Protein AF-0000000077715406 (afdb_homodimer)

pLDDT: mean 86.72, std 18.29, range [27.44, 98.38]

Solvent-accessible surface area (backbone atoms only — not comparable to full-atom values): 14305 Å² total; per-residue (Å²): 134,84,77,77,74,76,76,72,75,72,71,72,70,75,72,68,49,44,80,46,76,54,69,74,45,75,44,76,42,50,72,60,38,66,50,72,52,71,63,88,58,88,68,50,59,42,29,32,38,38,33,31,38,41,95,74,70,39,72,40,33,40,33,38,44,70,74,72,41,74,48,75,48,61,57,92,84,44,82,44,58,94,24,70,45,69,40,89,75,55,62,23,39,31,41,42,59,32,48,80,89,70,44,36,38,37,36,38,38,39,36,35,28,39,36,40,39,43,34,34,37,36,41,75,50,135,133,82,76,76,75,73,75,71,74,72,69,71,70,74,71,69,49,44,79,46,76,56,71,74,45,76,45,78,42,48,72,59,36,66,50,73,51,71,63,87,55,87,69,50,57,41,29,33,38,39,32,31,37,38,96,75,69,39,72,40,32,39,33,38,42,71,74,70,42,75,48,75,49,62,56,92,84,41,82,45,59,94,22,69,45,69,39,87,75,54,63,21,40,30,40,41,60,33,48,80,89,70,44,35,38,36,37,38,38,40,36,33,28,41,36,39,39,44,36,35,37,36,41,74,51,134

Secondary structure (DSSP, 8-state):
-----------------EEEEEEEEEEEEETT--EEE---S---TT-EEEEEEETTTEEEEEEEGGGTEEEE---TT-TTTTTEEE-TTT--EEE-S--GGG-EEEEEEEEEEEEEEEEEEEEEE-/-----------------EEEEEEEEEEEEETT--EEE---S---TT-EEEEEEETTTEEEEEEEGGGTEEEE---TT-TTTTTEEE-TTT--EEE-S--GGG-EEEEEEEEEEEEEEEEEEEEEE-

Radius of gyration: 24.8 Å; Cα contacts (8 Å, |Δi|>4): 557; chains: 2; bounding box: 51×81×47 Å

InterPro domains:
  IPR003599 Immunoglobulin domain subtype [SM00409] (24-125)
  IPR013106 Immunoglobulin V-set domain [PF07686] (25-114)
  IPR013783 Immunoglobulin-like fold [G3DSA:2.60.40.10] (24-126)
  IPR036179 Immunoglobulin-like domain superfamily [SSF48726] (24-115)

Nearest PDB structures (foldseek):
  6y54-assembly3_O  TM=7.021E-01  e=8.215E-04  Mus musculus
  4k2u-assembly1_H  TM=6.804E-01  e=6.045E-04  Mus musculus
  6x9x-assembly1_A-2  TM=6.709E-01  e=5.029E-04  Homo sapiens
  6pdr-assembly1_H  TM=6.958E-01  e=2.192E-03  Mus musculus
  4llv-assembly2_E  TM=6.496E-01  e=1.262E-03  Homo sapiens

Foldseek 3Di:
DPPPPPPPPVPVPPVPDDDDDDDADDDDDDAQAKDKAFPPDQDDQQKKKWKAFPPVRDTAWIANNVVLDIDGDADPVRLQPVQWDADSRGRMIMGGNDDPSRDGDMDMDMDGDDDDDDDDDDDDDD/DPPPPPPPPCPVPPVPDDDDDDDADDDDDDAQAKDKAFPPDQDDQQKKKWKAFPPVRDTAWIANNVVLDIDGDADPVRLQPVQWDADSRGRMIMGGNDDPSRDGDMDMDMDGDDDDDDDDDDDDDD

Structure (mmCIF, N/CA/C/O backbone):
data_AF-0000000077715406-model_v1
#
loop_
_entity.id
_entity.type
_entity.pdbx_description
1 polymer 'Immunoglobulin domain-containing protein'
#
loop_
_atom_site.group_PDB
_atom_site.id
_atom_site.type_symbol
_atom_site.label_atom_id
_atom_site.label_alt_id
_atom_site.label_comp_id
_atom_site.label_asym_id
_atom_site.label_entity_id
_atom_site.label_seq_id
_atom_site.pdbx_PDB_ins_code
_atom_site.Cartn_x
_atom_site.Cartn_y
_atom_site.Cartn_z
_atom_site.occupancy
_atom_site.B_iso_or_equiv
_atom_site.auth_seq_id
_atom_site.auth_comp_id
_atom_site.auth_asym_id
_atom_site.auth_atom_id
_atom_site.pdbx_PDB_model_num
ATOM 1 N N . MET A 1 1 ? 40.094 -17.125 -3.922 1 27.61 1 MET A N 1
ATOM 2 C CA . MET A 1 1 ? 39.219 -16.219 -3.199 1 27.61 1 MET A CA 1
ATOM 3 C C . MET A 1 1 ? 37.938 -15.969 -3.994 1 27.61 1 MET A C 1
ATOM 5 O O . MET A 1 1 ? 37.969 -15.242 -4.992 1 27.61 1 MET A O 1
ATOM 9 N N . ILE A 1 2 ? 37.031 -16.922 -4.184 1 41.09 2 ILE A N 1
ATOM 10 C CA . ILE A 1 2 ? 35.812 -17.016 -5 1 41.09 2 ILE A CA 1
ATOM 11 C C . ILE A 1 2 ? 34.812 -15.945 -4.562 1 41.09 2 ILE A C 1
ATOM 13 O O . ILE A 1 2 ? 34.375 -15.93 -3.408 1 41.09 2 ILE A O 1
ATOM 17 N N . SER A 1 3 ? 34.938 -14.711 -5.105 1 36.81 3 SER A N 1
ATOM 18 C CA . SER A 1 3 ? 34.031 -13.602 -4.871 1 36.81 3 SER A CA 1
ATOM 19 C C . SER A 1 3 ? 32.594 -13.992 -5.203 1 36.81 3 SER A C 1
ATOM 21 O O . SER A 1 3 ? 32.281 -14.383 -6.336 1 36.81 3 SER A O 1
ATOM 23 N N . ASP A 1 4 ? 31.875 -14.586 -4.289 1 36.41 4 ASP A N 1
ATOM 24 C CA . ASP A 1 4 ? 30.438 -14.828 -4.371 1 36.41 4 ASP A CA 1
ATOM 25 C C . ASP A 1 4 ? 29.688 -13.539 -4.691 1 36.41 4 ASP A C 1
ATOM 27 O O . ASP A 1 4 ? 29.594 -12.633 -3.852 1 36.41 4 ASP A O 1
ATOM 31 N N . THR A 1 5 ? 29.719 -13.086 -5.906 1 41.69 5 THR A N 1
ATOM 32 C CA . THR A 1 5 ? 28.891 -11.969 -6.352 1 41.69 5 THR A CA 1
ATOM 33 C C . THR A 1 5 ? 27.422 -12.211 -5.996 1 41.69 5 THR A C 1
ATOM 35 O O . THR A 1 5 ? 26.797 -13.148 -6.496 1 41.69 5 THR A O 1
ATOM 38 N N . VAL A 1 6 ? 26.984 -11.852 -4.812 1 38.59 6 VAL A N 1
ATOM 39 C CA . VAL A 1 6 ? 25.562 -11.727 -4.461 1 38.59 6 VAL A CA 1
ATOM 40 C C . VAL A 1 6 ? 24.859 -10.859 -5.492 1 38.59 6 VAL A C 1
ATOM 42 O O . VAL A 1 6 ? 25.188 -9.688 -5.664 1 38.59 6 VAL A O 1
ATOM 45 N N . PHE A 1 7 ? 24.453 -11.5 -6.605 1 35.47 7 PHE A N 1
ATOM 46 C CA . PHE A 1 7 ? 23.5 -10.789 -7.465 1 35.47 7 PHE A CA 1
ATOM 47 C C . PHE A 1 7 ? 22.312 -10.281 -6.656 1 35.47 7 PHE A C 1
ATOM 49 O O . PHE A 1 7 ? 21.5 -11.07 -6.172 1 35.47 7 PHE A O 1
ATOM 56 N N . ILE A 1 8 ? 22.547 -9.18 -5.941 1 36.91 8 ILE A N 1
ATOM 57 C CA . ILE A 1 8 ? 21.406 -8.453 -5.387 1 36.91 8 ILE A CA 1
ATOM 58 C C . ILE A 1 8 ? 20.375 -8.211 -6.477 1 36.91 8 ILE A C 1
ATOM 60 O O . ILE A 1 8 ? 20.609 -7.453 -7.422 1 36.91 8 ILE A O 1
ATOM 64 N N . TYR A 1 9 ? 19.688 -9.281 -6.82 1 35.59 9 TYR A N 1
ATOM 65 C CA . TYR A 1 9 ? 18.469 -9.008 -7.59 1 35.59 9 TYR A CA 1
ATOM 66 C C . TYR A 1 9 ? 17.734 -7.793 -7.031 1 35.59 9 TYR A C 1
ATOM 68 O O . TYR A 1 9 ? 17.094 -7.879 -5.977 1 35.59 9 TYR A O 1
ATOM 76 N N . LEU A 1 10 ? 18.328 -6.625 -7.285 1 36.84 10 LEU A N 1
ATOM 77 C CA . LEU A 1 10 ? 17.547 -5.418 -7.059 1 36.84 10 LEU A CA 1
ATOM 78 C C . LEU A 1 10 ? 16.172 -5.535 -7.715 1 36.84 10 LEU A C 1
ATOM 80 O O . LEU A 1 10 ? 16.031 -5.352 -8.93 1 36.84 10 LEU A O 1
ATOM 84 N N . CYS A 1 11 ? 15.383 -6.52 -7.258 1 41.5 11 CYS A N 1
ATOM 85 C CA . CYS A 1 11 ? 13.977 -6.449 -7.633 1 41.5 11 CYS A CA 1
ATOM 86 C C . CYS A 1 11 ? 13.469 -5.012 -7.57 1 41.5 11 CYS A C 1
ATOM 88 O O . CYS A 1 11 ? 13.297 -4.457 -6.484 1 41.5 11 CYS A O 1
ATOM 90 N N . VAL A 1 12 ? 13.922 -4.242 -8.594 1 42.12 12 VAL A N 1
ATOM 91 C CA . VAL A 1 12 ? 13.258 -2.953 -8.766 1 42.12 12 VAL A CA 1
ATOM 92 C C . VAL A 1 12 ? 11.75 -3.117 -8.562 1 42.12 12 VAL A C 1
ATOM 94 O O . VAL A 1 12 ? 11.07 -3.713 -9.391 1 42.12 12 VAL A O 1
ATOM 97 N N . LEU A 1 13 ? 11.344 -3.34 -7.363 1 45.41 13 LEU A N 1
ATOM 98 C CA . LEU A 1 13 ? 9.922 -3.242 -7.043 1 45.41 13 LEU A CA 1
ATOM 99 C C . LEU A 1 13 ? 9.297 -2.021 -7.707 1 45.41 13 LEU A C 1
ATOM 101 O O . LEU A 1 13 ? 9.531 -0.888 -7.285 1 45.41 13 LEU A O 1
ATOM 105 N N . PHE A 1 14 ? 9.258 -2.062 -9.133 1 49.94 14 PHE A N 1
ATOM 106 C CA . PHE A 1 14 ? 8.359 -1.067 -9.703 1 49.94 14 PHE A CA 1
ATOM 107 C C . PHE A 1 14 ? 7.059 -0.993 -8.922 1 49.94 14 PHE A C 1
ATOM 109 O O . PHE A 1 14 ? 6.211 -1.879 -9.031 1 49.94 14 PHE A O 1
ATOM 116 N N . THR A 1 15 ? 7.125 -0.4 -7.824 1 55.12 15 THR A N 1
ATOM 117 C CA . THR A 1 15 ? 5.91 -0.211 -7.043 1 55.12 15 THR A CA 1
ATOM 118 C C . THR A 1 15 ? 4.887 0.611 -7.82 1 55.12 15 THR A C 1
ATOM 120 O O . THR A 1 15 ? 5.133 1.774 -8.141 1 55.12 15 THR A O 1
ATOM 123 N N . SER A 1 16 ? 4.184 0.01 -8.797 1 64.75 16 SER A N 1
ATOM 124 C CA . SER A 1 16 ? 2.99 0.633 -9.359 1 64.75 16 SER A CA 1
ATOM 125 C C . SER A 1 16 ? 2.033 1.082 -8.266 1 64.75 16 SER A C 1
ATOM 127 O O . SER A 1 16 ? 1.161 0.318 -7.844 1 64.75 16 SER A O 1
ATOM 129 N N . GLY A 1 17 ? 2.369 2.041 -7.539 1 78.06 17 GLY A N 1
ATOM 130 C CA . GLY A 1 17 ? 1.487 2.521 -6.488 1 78.06 17 GLY A CA 1
ATOM 131 C C . GLY A 1 17 ? 0.421 3.475 -6.992 1 78.06 17 GLY A C 1
ATOM 132 O O . GLY A 1 17 ? 0.515 3.984 -8.109 1 78.06 17 GLY A O 1
ATOM 133 N N . VAL A 1 18 ? -0.781 3.438 -6.355 1 83.94 18 VAL A N 1
ATOM 134 C CA . VAL A 1 18 ? -1.862 4.379 -6.633 1 83.94 18 VAL A CA 1
ATOM 135 C C . VAL A 1 18 ? -1.636 5.672 -5.848 1 83.94 18 VAL A C 1
ATOM 137 O O . VAL A 1 18 ? -1.288 5.633 -4.668 1 83.94 18 VAL A O 1
ATOM 140 N N . PHE A 1 19 ? -1.697 6.84 -6.613 1 86.94 19 PHE A N 1
ATOM 141 C CA . PHE A 1 19 ? -1.58 8.156 -6 1 86.94 19 PHE A CA 1
ATOM 142 C C . PHE A 1 19 ? -2.879 8.938 -6.148 1 86.94 19 PHE A C 1
ATOM 144 O O . PHE A 1 19 ? -3.43 9.031 -7.246 1 86.94 19 PHE A O 1
ATOM 151 N N . GLU A 1 20 ? -3.514 9.305 -5.035 1 89.94 20 GLU A N 1
ATOM 152 C CA . GLU A 1 20 ? -4.719 10.133 -5.023 1 89.94 20 GLU A CA 1
ATOM 153 C C . GLU A 1 20 ? -4.441 11.508 -4.426 1 89.94 20 GLU A C 1
ATOM 155 O O . GLU A 1 20 ? -3.844 11.617 -3.354 1 89.94 20 GLU A O 1
ATOM 160 N N . THR A 1 21 ? -4.793 12.555 -5.133 1 90.62 21 THR A N 1
ATOM 161 C CA . THR A 1 21 ? -4.637 13.922 -4.648 1 90.62 21 THR A CA 1
ATOM 162 C C . THR A 1 21 ? -5.98 14.648 -4.633 1 90.62 21 THR A C 1
ATOM 164 O O . THR A 1 21 ? -6.797 14.469 -5.535 1 90.62 21 THR A O 1
ATOM 167 N N . HIS A 1 22 ? -6.246 15.289 -3.643 1 89.44 22 HIS A N 1
ATOM 168 C CA . HIS A 1 22 ? -7.457 16.094 -3.527 1 89.44 22 HIS A CA 1
ATOM 169 C C . HIS A 1 22 ? -7.137 17.578 -3.621 1 89.44 22 HIS A C 1
ATOM 171 O O . HIS A 1 22 ? -5.977 17.984 -3.482 1 89.44 22 HIS A O 1
ATOM 177 N N . GLY A 1 23 ? -8.078 18.344 -3.986 1 89.12 23 GLY A N 1
ATOM 178 C CA . GLY A 1 23 ? -7.922 19.781 -3.982 1 89.12 23 GLY A CA 1
ATOM 179 C C . GLY A 1 23 ? -7.684 20.359 -2.598 1 89.12 23 GLY A C 1
ATOM 180 O O . GLY A 1 23 ? -7.715 19.625 -1.605 1 89.12 23 GLY A O 1
ATOM 181 N N . VAL A 1 24 ? -7.344 21.656 -2.66 1 95.62 24 VAL A N 1
ATOM 182 C CA . VAL A 1 24 ? -7.094 22.344 -1.395 1 95.62 24 VAL A CA 1
ATOM 183 C C . VAL A 1 24 ? -8.422 22.766 -0.77 1 95.62 24 VAL A C 1
ATOM 185 O O . VAL A 1 24 ? -9.242 23.422 -1.424 1 95.62 24 VAL A O 1
ATOM 188 N N . LYS A 1 25 ? -8.727 22.328 0.415 1 97.19 25 LYS A N 1
ATOM 189 C CA . LYS A 1 25 ? -9.883 22.781 1.184 1 97.19 25 LYS A CA 1
ATOM 190 C C . LYS A 1 25 ? -9.531 23.984 2.047 1 97.19 25 LYS A C 1
ATOM 192 O O . LYS A 1 25 ? -8.602 23.922 2.854 1 97.19 25 LYS A O 1
ATOM 197 N N . THR A 1 26 ? -10.172 25.094 1.923 1 97.19 26 THR A N 1
ATOM 198 C CA . THR A 1 26 ? -9.938 26.266 2.744 1 97.19 26 THR A CA 1
ATOM 199 C C . THR A 1 26 ? -10.805 26.234 3.998 1 97.19 26 THR A C 1
ATOM 201 O O . THR A 1 26 ? -12 25.953 3.924 1 97.19 26 THR A O 1
ATOM 204 N N . VAL A 1 27 ? -10.195 26.469 5.109 1 97.5 27 VAL A N 1
ATOM 205 C CA . VAL A 1 27 ? -10.883 26.531 6.398 1 97.5 27 VAL A CA 1
ATOM 206 C C . VAL A 1 27 ? -10.602 27.891 7.059 1 97.5 27 VAL A C 1
ATOM 208 O O . VAL A 1 27 ? -9.445 28.234 7.305 1 97.5 27 VAL A O 1
ATOM 211 N N . SER A 1 28 ? -11.648 28.688 7.324 1 97 28 SER A N 1
ATOM 212 C CA . SER A 1 28 ? -11.516 29.969 7.996 1 97 28 SER A CA 1
ATOM 213 C C . SER A 1 28 ? -11.961 29.891 9.453 1 97 28 SER A C 1
ATOM 215 O O . SER A 1 28 ? -13.055 29.406 9.742 1 97 28 SER A O 1
ATOM 217 N N . VAL A 1 29 ? -11.148 30.422 10.281 1 96.75 29 VAL A N 1
ATOM 218 C CA . VAL A 1 29 ? -11.414 30.312 11.711 1 96.75 29 VAL A CA 1
ATOM 219 C C . VAL A 1 29 ? -11.078 31.625 12.406 1 96.75 29 VAL A C 1
ATOM 221 O O . VAL A 1 29 ? -10.305 32.438 11.883 1 96.75 29 VAL A O 1
ATOM 224 N N . MET A 1 30 ? -11.695 31.859 13.578 1 96.31 30 MET A N 1
ATOM 225 C CA . MET A 1 30 ? -11.398 33.062 14.359 1 96.31 30 MET A CA 1
ATOM 226 C C . MET A 1 30 ? -10.195 32.812 15.266 1 96.31 30 MET A C 1
ATOM 228 O O . MET A 1 30 ? -9.992 31.719 15.766 1 96.31 30 MET A O 1
ATOM 232 N N . GLU A 1 31 ? -9.469 34 15.453 1 95.25 31 GLU A N 1
ATOM 233 C CA . GLU A 1 31 ? -8.344 33.906 16.375 1 95.25 31 GLU A CA 1
ATOM 234 C C . GLU A 1 31 ? -8.797 33.438 17.75 1 95.25 31 GLU A C 1
ATOM 236 O O . GLU A 1 31 ? -9.836 33.844 18.25 1 95.25 31 GLU A O 1
ATOM 241 N N . GLY A 1 32 ? -8.023 32.594 18.359 1 95.81 32 GLY A N 1
ATOM 242 C CA . GLY A 1 32 ? -8.344 32.062 19.688 1 95.81 32 GLY A CA 1
ATOM 243 C C . GLY A 1 32 ? -9.141 30.781 19.641 1 95.81 32 GLY A C 1
ATOM 244 O O . GLY A 1 32 ? -9.242 30.078 20.641 1 95.81 32 GLY A O 1
ATOM 245 N N . ASP A 1 33 ? -9.734 30.453 18.453 1 96.75 33 ASP A N 1
ATOM 246 C CA . ASP A 1 33 ? -10.523 29.234 18.297 1 96.75 33 ASP A CA 1
ATOM 247 C C . ASP A 1 33 ? -9.633 28.031 18.031 1 96.75 33 ASP A C 1
ATOM 249 O O . ASP A 1 33 ? -8.422 28.172 17.844 1 96.75 33 ASP A O 1
ATOM 253 N N . SER A 1 34 ? -10.273 26.875 18.125 1 97.31 34 SER A N 1
ATOM 254 C CA . SER A 1 34 ? -9.641 25.625 17.688 1 97.31 34 SER A CA 1
ATOM 255 C C . SER A 1 34 ? -10.227 25.156 16.359 1 97.31 34 SER A C 1
ATOM 257 O O . SER A 1 34 ? -11.414 25.359 16.094 1 97.31 34 SER A O 1
ATOM 259 N N . VAL A 1 35 ? -9.375 24.547 15.523 1 97.81 35 VAL A N 1
ATOM 260 C CA . VAL A 1 35 ? -9.844 23.984 14.258 1 97.81 35 VAL A CA 1
ATOM 261 C C . VAL A 1 35 ? -9.297 22.562 14.086 1 97.81 35 VAL A C 1
ATOM 263 O O . VAL A 1 35 ? -8.141 22.297 14.43 1 97.81 35 VAL A O 1
ATOM 266 N N . THR A 1 36 ? -10.156 21.656 13.594 1 98.31 36 THR A N 1
ATOM 267 C CA . THR A 1 36 ? -9.75 20.281 13.328 1 98.31 36 THR A CA 1
ATOM 268 C C . THR A 1 36 ? -9.734 20 11.828 1 98.31 36 THR A C 1
ATOM 270 O O . THR A 1 36 ? -10.727 20.234 11.141 1 98.31 36 THR A O 1
ATOM 273 N N . LEU A 1 37 ? -8.562 19.578 11.305 1 98.25 37 LEU A N 1
ATOM 274 C CA . LEU A 1 37 ? -8.398 19.109 9.938 1 98.25 37 LEU A CA 1
ATOM 275 C C . LEU A 1 37 ? -8.586 17.594 9.852 1 98.25 37 LEU A C 1
ATOM 277 O O . LEU A 1 37 ? -7.719 16.844 10.297 1 98.25 37 LEU A O 1
ATOM 281 N N . ASN A 1 38 ? -9.641 17.203 9.234 1 97.88 38 ASN A N 1
ATOM 282 C CA . ASN A 1 38 ? -10.031 15.789 9.258 1 97.88 38 ASN A CA 1
ATOM 283 C C . ASN A 1 38 ? -9.422 15.023 8.094 1 97.88 38 ASN A C 1
ATOM 285 O O . ASN A 1 38 ? -9.438 15.492 6.953 1 97.88 38 ASN A O 1
ATOM 289 N N . THR A 1 39 ? -8.914 13.898 8.367 1 96.25 39 THR A N 1
ATOM 290 C CA . THR A 1 39 ? -8.43 13.023 7.309 1 96.25 39 THR A CA 1
ATOM 291 C C . THR A 1 39 ? -9.586 12.484 6.473 1 96.25 39 THR A C 1
ATOM 293 O O . THR A 1 39 ? -9.469 12.352 5.25 1 96.25 39 THR A O 1
ATOM 296 N N . ASP A 1 40 ? -10.664 12.18 7.031 1 94.94 40 ASP A N 1
ATOM 297 C CA . ASP A 1 40 ? -11.891 11.688 6.406 1 94.94 40 ASP A CA 1
ATOM 298 C C . ASP A 1 40 ? -11.648 10.352 5.699 1 94.94 40 ASP A C 1
ATOM 300 O O . ASP A 1 40 ? -12.125 10.148 4.582 1 94.94 40 ASP A O 1
ATOM 304 N N . VAL A 1 41 ? -10.852 9.5 6.254 1 93.38 41 VAL A N 1
ATOM 305 C C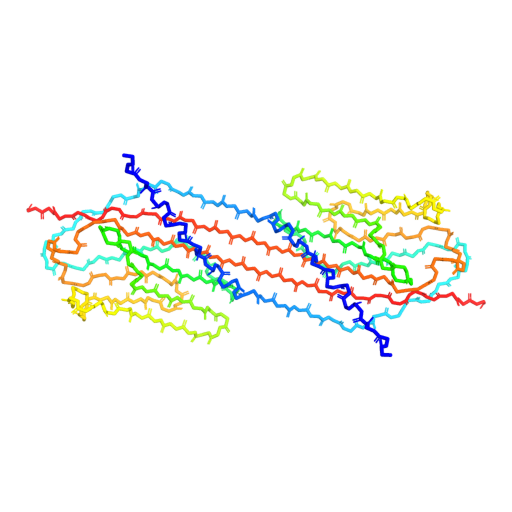A . VAL A 1 41 ? -10.602 8.172 5.699 1 93.38 41 VAL A CA 1
ATOM 306 C C . VAL A 1 41 ? -10.516 7.148 6.828 1 93.38 41 VAL A C 1
ATOM 308 O O . VAL A 1 41 ? -10.305 7.508 7.988 1 93.38 41 VAL A O 1
ATOM 311 N N . GLU A 1 42 ? -10.852 6.008 6.441 1 93.25 42 GLU A N 1
ATOM 312 C CA . GLU A 1 42 ? -10.609 4.922 7.383 1 93.25 42 GLU A CA 1
ATOM 313 C C . GLU A 1 42 ? -9.133 4.516 7.391 1 93.25 42 GLU A C 1
ATOM 315 O O . GLU A 1 42 ? -8.641 3.92 6.434 1 93.25 42 GLU A O 1
ATOM 320 N N . VAL A 1 43 ? -8.445 4.785 8.453 1 93.31 43 VAL A N 1
ATOM 321 C CA . VAL A 1 43 ? -7.012 4.523 8.57 1 93.31 43 VAL A CA 1
ATOM 322 C C . VAL A 1 43 ? -6.773 3.035 8.82 1 93.31 43 VAL A C 1
ATOM 324 O O . VAL A 1 43 ? -7.438 2.43 9.664 1 93.31 43 VAL A O 1
ATOM 327 N N . GLN A 1 44 ? -5.895 2.477 8.055 1 92.31 44 GLN A N 1
ATOM 328 C CA . GLN A 1 44 ? -5.566 1.06 8.172 1 92.31 44 GLN A CA 1
ATOM 329 C C . GLN A 1 44 ? -4.246 0.858 8.914 1 92.31 44 GLN A C 1
ATOM 331 O O . GLN A 1 44 ? -3.482 1.808 9.102 1 92.31 44 GLN A O 1
ATOM 336 N N . THR A 1 45 ? -4.051 -0.4 9.32 1 91 45 THR A N 1
ATOM 337 C CA . THR A 1 45 ? -2.883 -0.747 10.125 1 91 45 THR A CA 1
ATOM 338 C C . THR A 1 45 ? -1.594 -0.437 9.367 1 91 45 THR A C 1
ATOM 340 O O . THR A 1 45 ? -0.583 -0.075 9.977 1 91 45 THR A O 1
ATOM 343 N N . GLU A 1 46 ? -1.613 -0.492 8.055 1 91.94 46 GLU A N 1
ATOM 344 C CA . GLU A 1 46 ? -0.4 -0.307 7.262 1 91.94 46 GLU A CA 1
ATOM 345 C C . GLU A 1 46 ? -0.151 1.17 6.969 1 91.94 46 GLU A C 1
ATOM 347 O O . GLU A 1 46 ? 0.856 1.525 6.352 1 91.94 46 GLU A O 1
ATOM 352 N N . ASP A 1 47 ? -1.04 2.004 7.492 1 94.75 47 ASP A N 1
ATOM 353 C CA . ASP A 1 47 ? -0.98 3.398 7.07 1 94.75 47 ASP A CA 1
ATOM 354 C C . ASP A 1 47 ? 0.11 4.156 7.824 1 94.75 47 ASP A C 1
ATOM 356 O O . ASP A 1 47 ? 0.306 3.939 9.023 1 94.75 47 ASP A O 1
ATOM 360 N N . HIS A 1 48 ? 0.756 4.996 7.113 1 95.69 48 HIS A N 1
ATOM 361 C CA . HIS A 1 48 ? 1.647 6.039 7.609 1 95.69 48 HIS A CA 1
ATOM 362 C C . HIS A 1 48 ? 1.092 7.426 7.309 1 95.69 48 HIS A C 1
ATOM 364 O O . HIS A 1 48 ? 0.893 7.781 6.145 1 95.69 48 HIS A O 1
ATOM 370 N N . ILE A 1 49 ? 0.803 8.156 8.336 1 97.12 49 ILE A N 1
ATOM 371 C CA . ILE A 1 49 ? 0.216 9.477 8.164 1 97.12 49 ILE A CA 1
ATOM 372 C C . ILE A 1 49 ? 1.242 10.547 8.523 1 97.12 49 ILE A C 1
ATOM 374 O O . ILE A 1 49 ? 1.822 10.516 9.609 1 97.12 49 ILE A O 1
ATOM 378 N N . LEU A 1 50 ? 1.397 11.531 7.633 1 96.62 50 LEU A N 1
ATOM 379 C CA . LEU A 1 50 ? 2.326 12.633 7.844 1 96.62 50 LEU A CA 1
ATOM 380 C C . LEU A 1 50 ? 1.638 13.977 7.617 1 96.62 50 LEU A C 1
ATOM 382 O O . LEU A 1 50 ? 0.991 14.18 6.586 1 96.62 50 LEU A O 1
ATOM 386 N N . TRP A 1 51 ? 1.747 14.797 8.633 1 96.81 51 TRP A N 1
ATOM 387 C CA . TRP A 1 51 ? 1.291 16.172 8.492 1 96.81 51 TRP A CA 1
ATOM 388 C C . TRP A 1 51 ? 2.473 17.125 8.32 1 96.81 51 TRP A C 1
ATOM 390 O O . TRP A 1 51 ? 3.453 17.047 9.062 1 96.81 51 TRP A O 1
ATOM 400 N N . THR A 1 52 ? 2.295 18 7.371 1 95.75 52 THR A N 1
ATOM 401 C CA . THR A 1 52 ? 3.281 19.047 7.18 1 95.75 52 THR A CA 1
ATOM 402 C C . THR A 1 52 ? 2.607 20.422 7.133 1 95.75 52 THR A C 1
ATOM 404 O O . THR A 1 52 ? 1.422 20.531 6.812 1 95.75 52 THR A O 1
ATOM 407 N N . PHE A 1 53 ? 3.389 21.312 7.57 1 95.5 53 PHE A N 1
ATOM 408 C CA . PHE A 1 53 ? 2.949 22.703 7.547 1 95.5 53 PHE A CA 1
ATOM 409 C C . PHE A 1 53 ? 3.857 23.547 6.66 1 95.5 53 PHE A C 1
ATOM 411 O O . PHE A 1 53 ? 5.082 23.484 6.781 1 95.5 53 PHE A O 1
ATOM 418 N N . GLU A 1 54 ? 3.072 23.984 5.598 1 84.12 54 GLU A N 1
ATOM 419 C CA . GLU A 1 54 ? 3.732 24.828 4.602 1 84.12 54 GLU A CA 1
ATOM 420 C C . GLU A 1 54 ? 3.523 26.312 4.898 1 84.12 54 GLU A C 1
ATOM 422 O O . GLU A 1 54 ? 2.4 26.734 5.164 1 84.12 54 GLU A O 1
ATOM 427 N N . PRO A 1 55 ? 4.504 27.188 5.355 1 68.62 55 PRO A N 1
ATOM 428 C CA . PRO A 1 55 ? 5.473 28.125 4.773 1 68.62 55 PRO A CA 1
ATOM 429 C C . PRO A 1 55 ? 6.914 27.625 4.906 1 68.62 55 PRO A C 1
ATOM 431 O O . PRO A 1 55 ? 7.781 28.031 4.129 1 68.62 55 PRO A O 1
ATOM 434 N N . GLN A 1 56 ? 6.988 26.656 5.859 1 67.31 56 GLN A N 1
ATOM 435 C CA . GLN A 1 56 ? 8.352 26.188 6.078 1 67.31 56 GLN A CA 1
ATOM 436 C C . GLN A 1 56 ? 8.516 24.734 5.613 1 67.31 56 GLN A C 1
ATOM 438 O O . GLN A 1 56 ? 9.633 24.203 5.594 1 67.31 56 GLN A O 1
ATOM 443 N N . SER A 1 57 ? 7.48 24.062 5.086 1 78.62 57 SER A N 1
ATOM 444 C CA . SER A 1 57 ? 7.477 22.656 4.684 1 78.62 57 SER A CA 1
ATOM 445 C C . SER A 1 57 ? 8.031 21.766 5.785 1 78.62 57 SER A C 1
ATOM 447 O O . SER A 1 57 ? 8.898 20.922 5.535 1 78.62 57 SER A O 1
ATOM 449 N N . ILE A 1 58 ? 7.676 21.984 7.043 1 88.38 58 ILE A N 1
ATOM 450 C CA . ILE A 1 58 ? 8.148 21.234 8.195 1 88.38 58 ILE A CA 1
ATOM 451 C C . ILE A 1 58 ? 7.141 20.141 8.562 1 88.38 58 ILE A C 1
ATOM 453 O O . ILE A 1 58 ? 5.93 20.344 8.43 1 88.38 58 ILE A O 1
ATOM 457 N N . GLN A 1 59 ? 7.695 19.094 8.992 1 93.12 59 GLN A N 1
ATOM 458 C CA . GLN A 1 59 ? 6.844 18.031 9.531 1 93.12 59 GLN A CA 1
ATOM 459 C C . GLN A 1 59 ? 6.328 18.406 10.922 1 93.12 59 GLN A C 1
ATOM 461 O O . GLN A 1 59 ? 7.109 18.766 11.805 1 93.12 59 GLN A O 1
ATOM 466 N N . ILE A 1 60 ? 5.004 18.234 11.133 1 95.56 60 ILE A N 1
ATOM 467 C CA . ILE A 1 60 ? 4.496 18.703 12.414 1 95.56 60 ILE A CA 1
ATOM 468 C C . ILE A 1 60 ? 3.812 17.547 13.148 1 95.56 60 ILE A C 1
ATOM 470 O O . ILE A 1 60 ? 3.598 17.625 14.367 1 95.56 60 ILE A O 1
ATOM 474 N N . ALA A 1 61 ? 3.436 16.531 12.477 1 96.75 61 ALA A N 1
ATOM 475 C CA . ALA A 1 61 ? 2.861 15.367 13.141 1 96.75 61 ALA A CA 1
ATOM 476 C C . ALA A 1 61 ? 2.988 14.125 12.273 1 96.75 61 ALA A C 1
ATOM 478 O O . ALA A 1 61 ? 3.086 14.219 11.047 1 96.75 61 ALA A O 1
ATOM 479 N N . GLU A 1 62 ? 3.031 12.961 12.945 1 96.25 62 GLU A N 1
ATOM 480 C CA . GLU A 1 62 ? 3.23 11.695 12.234 1 96.25 62 GLU A CA 1
ATOM 481 C C . GLU A 1 62 ? 2.602 10.531 13 1 96.25 62 GLU A C 1
ATOM 483 O O . GLU A 1 62 ? 2.639 10.5 14.227 1 96.25 62 GLU A O 1
ATOM 488 N N . ILE A 1 63 ? 1.992 9.68 12.18 1 96.75 63 ILE A N 1
ATOM 489 C CA . ILE A 1 63 ? 1.53 8.422 12.742 1 96.75 63 ILE A CA 1
ATOM 490 C C . ILE A 1 63 ? 2.08 7.258 11.922 1 96.75 63 ILE A C 1
ATOM 492 O O . ILE A 1 63 ? 1.975 7.25 10.695 1 96.75 63 ILE A O 1
ATOM 496 N N . ILE A 1 64 ? 2.729 6.34 12.602 1 94.19 64 ILE A N 1
ATOM 497 C CA . ILE A 1 64 ? 3.053 5.027 12.062 1 94.19 64 ILE A CA 1
ATOM 498 C C . ILE A 1 64 ? 2.162 3.967 12.703 1 94.19 64 ILE A C 1
ATOM 500 O O . ILE A 1 64 ? 2.475 3.457 13.789 1 94.19 64 ILE A O 1
ATOM 504 N N . LYS A 1 65 ? 1.062 3.676 12.031 1 93.81 65 LYS A N 1
ATOM 505 C CA . LYS A 1 65 ? -0.014 2.898 12.641 1 93.81 65 LYS A CA 1
ATOM 506 C C . LYS A 1 65 ? 0.455 1.486 12.984 1 93.81 65 LYS A C 1
ATOM 508 O O . LYS A 1 65 ? 0.156 0.974 14.062 1 93.81 65 LYS A O 1
ATOM 513 N N . ARG A 1 66 ? 1.211 0.937 12.141 1 90.31 66 ARG A N 1
ATOM 514 C CA . ARG A 1 66 ? 1.668 -0.436 12.336 1 90.31 66 ARG A CA 1
ATOM 515 C C . ARG A 1 66 ? 2.434 -0.576 13.648 1 90.31 66 ARG A C 1
ATOM 517 O O . ARG A 1 66 ? 2.309 -1.588 14.336 1 90.31 66 ARG A O 1
ATOM 524 N N . ASP A 1 67 ? 3.182 0.457 13.953 1 92.69 67 ASP A N 1
ATOM 525 C CA . ASP A 1 67 ? 4.023 0.431 15.141 1 92.69 67 ASP A CA 1
ATOM 526 C C . ASP A 1 67 ? 3.33 1.111 16.328 1 92.69 67 ASP A C 1
ATOM 528 O O . ASP A 1 67 ? 3.898 1.208 17.406 1 92.69 67 ASP A O 1
ATOM 532 N N . GLN A 1 68 ? 2.096 1.591 16.047 1 93.19 68 GLN A N 1
ATOM 533 C CA . GLN A 1 68 ? 1.333 2.33 17.047 1 93.19 68 GLN A CA 1
ATOM 534 C C . GLN A 1 68 ? 2.133 3.512 17.594 1 93.19 68 GLN A C 1
ATOM 536 O O . GLN A 1 68 ? 2.152 3.758 18.797 1 93.19 68 GLN A O 1
ATOM 541 N N . LEU A 1 69 ? 2.906 4.102 16.703 1 95.56 69 LEU A N 1
ATOM 542 C CA . LEU A 1 69 ? 3.68 5.285 17.062 1 95.56 69 LEU A CA 1
ATOM 543 C C . LEU A 1 69 ? 2.982 6.555 16.578 1 95.56 69 LEU A C 1
ATOM 545 O O . LEU A 1 69 ? 2.457 6.594 15.461 1 95.56 69 LEU A O 1
ATOM 549 N N . HIS A 1 70 ? 2.859 7.477 17.484 1 95.5 70 HIS A N 1
ATOM 550 C CA . HIS A 1 70 ? 2.314 8.789 17.156 1 95.5 70 HIS A CA 1
ATOM 551 C C . HIS A 1 70 ? 3.227 9.906 17.672 1 95.5 70 HIS A C 1
ATOM 553 O O . HIS A 1 70 ? 3.717 9.844 18.797 1 95.5 70 HIS A O 1
ATOM 559 N N . PHE A 1 71 ? 3.523 10.875 16.828 1 95.5 71 PHE A N 1
ATOM 560 C CA . PHE A 1 71 ? 4.414 11.977 17.172 1 95.5 71 PHE A CA 1
ATOM 561 C C . PHE A 1 71 ? 3.789 13.312 16.797 1 95.5 71 PHE A C 1
ATOM 563 O O . PHE A 1 71 ? 3.15 13.43 15.742 1 95.5 71 PHE A O 1
ATOM 570 N N . VAL A 1 72 ? 3.896 14.227 17.688 1 95.12 72 VAL A N 1
ATOM 571 C CA . VAL A 1 72 ? 3.703 15.633 17.391 1 95.12 72 VAL A CA 1
ATOM 572 C C . VAL A 1 72 ? 5.023 16.391 17.531 1 95.12 72 VAL A C 1
ATOM 574 O O . VAL A 1 72 ? 5.695 16.266 18.562 1 95.12 72 VAL A O 1
ATOM 577 N N . PHE A 1 73 ? 5.352 17.094 16.469 1 91.81 73 PHE A N 1
ATOM 578 C CA . PHE A 1 73 ? 6.668 17.734 16.453 1 91.81 73 PHE A CA 1
ATOM 579 C C . PHE A 1 73 ? 6.562 19.203 16.828 1 91.81 73 PHE A C 1
ATOM 581 O O . PHE A 1 73 ? 5.594 19.875 16.453 1 91.81 73 PHE A O 1
ATOM 588 N N . VAL A 1 74 ? 7.469 19.625 17.688 1 84.25 74 VAL A N 1
ATOM 589 C CA . VAL A 1 74 ? 7.594 21.047 18.016 1 84.25 74 VAL A CA 1
ATOM 590 C C . VAL A 1 74 ? 8.891 21.594 17.422 1 84.25 74 VAL A C 1
ATOM 592 O O . VAL A 1 74 ? 9.977 21.094 17.719 1 84.25 74 VAL A O 1
ATOM 595 N N . SER A 1 75 ? 8.688 22.5 16.484 1 80.12 75 SER A N 1
ATOM 596 C CA . SER A 1 75 ? 9.875 23.109 15.898 1 80.12 75 SER A CA 1
ATOM 597 C C . SER A 1 75 ? 10.609 23.969 16.922 1 80.12 75 SER A C 1
ATOM 599 O O . SER A 1 75 ? 10.07 24.266 18 1 80.12 75 SER A O 1
ATOM 601 N N . ASN A 1 76 ? 11.852 24.328 16.609 1 81 76 ASN A N 1
ATOM 602 C CA . ASN A 1 76 ? 12.688 25.125 17.5 1 81 76 ASN A CA 1
ATOM 603 C C . ASN A 1 76 ? 12.078 26.484 17.781 1 81 76 ASN A C 1
ATOM 605 O O . ASN A 1 76 ? 12.25 27.031 18.875 1 81 76 ASN A O 1
ATOM 609 N N . ASP A 1 77 ? 11.398 26.938 16.828 1 83 77 ASP A N 1
ATOM 610 C CA . ASP A 1 77 ? 10.797 28.25 17.016 1 83 77 ASP A CA 1
ATOM 611 C C . ASP A 1 77 ? 9.586 28.172 17.938 1 83 77 ASP A C 1
ATOM 613 O O . ASP A 1 77 ? 9.086 29.203 18.406 1 83 77 ASP A O 1
ATOM 617 N N . GLY A 1 78 ? 9.109 27.109 18.25 1 86.06 78 GLY A N 1
ATOM 618 C CA . GLY A 1 78 ? 8.055 26.875 19.219 1 86.06 78 GLY A CA 1
ATOM 619 C C . GLY A 1 78 ? 6.684 27.297 18.719 1 86.06 78 GLY A C 1
ATOM 620 O O . GLY A 1 78 ? 5.766 27.531 19.516 1 86.06 78 GLY A O 1
ATOM 621 N N . ILE A 1 79 ? 6.531 27.391 17.484 1 87.25 79 ILE A N 1
ATOM 622 C CA . ILE A 1 79 ? 5.305 27.922 16.891 1 87.25 79 ILE A CA 1
ATOM 623 C C . ILE A 1 79 ? 4.125 27.031 17.266 1 87.25 79 ILE A C 1
ATOM 625 O O . ILE A 1 79 ? 3.033 27.531 17.562 1 87.25 79 ILE A O 1
ATOM 629 N N . PHE A 1 80 ? 4.363 25.812 17.344 1 92.56 80 PHE A N 1
ATOM 630 C CA . PHE A 1 80 ? 3.248 24.906 17.594 1 92.56 80 PHE A CA 1
ATOM 631 C C . PHE A 1 80 ? 3.324 24.328 19 1 92.56 80 PHE A C 1
ATOM 633 O O . PHE A 1 80 ? 2.691 23.312 19.297 1 92.56 80 PHE A O 1
ATOM 640 N N . ARG A 1 81 ? 4.105 24.953 19.844 1 92.06 81 ARG A N 1
ATOM 641 C CA . ARG A 1 81 ? 4.188 24.469 21.219 1 92.06 81 ARG A CA 1
ATOM 642 C C . ARG A 1 81 ? 2.818 24.484 21.891 1 92.06 81 ARG A C 1
ATOM 644 O O . ARG A 1 81 ? 2.189 25.547 21.984 1 92.06 81 ARG A O 1
ATOM 651 N N . ASP A 1 82 ? 2.379 23.312 22.297 1 92.81 82 ASP A N 1
ATOM 652 C CA . ASP A 1 82 ? 1.134 23.109 23.031 1 92.81 82 ASP A CA 1
ATOM 653 C C . ASP A 1 82 ? -0.075 23.484 22.188 1 92.81 82 ASP A C 1
ATOM 655 O O . ASP A 1 82 ? -1.112 23.891 22.703 1 92.81 82 ASP A O 1
ATOM 659 N N . LYS A 1 83 ? 0.042 23.484 20.891 1 95.56 83 LYS A N 1
ATOM 660 C CA . LYS A 1 83 ? -1.042 23.906 20.016 1 95.56 83 LYS A CA 1
ATOM 661 C C . LYS A 1 83 ? -1.654 22.719 19.281 1 95.56 83 LYS A C 1
ATOM 663 O O . LYS A 1 83 ? -2.809 22.766 18.859 1 95.56 83 LYS A O 1
ATOM 668 N N . LEU A 1 84 ? -0.911 21.672 19.109 1 96.81 84 LEU A N 1
ATOM 669 C CA . LEU A 1 84 ? -1.352 20.594 18.219 1 96.81 84 LEU A CA 1
ATOM 670 C C . LEU A 1 84 ? -1.848 19.406 19.031 1 96.81 84 LEU A C 1
ATOM 672 O O . LEU A 1 84 ? -1.235 19.016 20.016 1 96.81 84 LEU A O 1
ATOM 676 N N . HIS A 1 85 ? -2.957 18.906 18.562 1 96.56 85 HIS A N 1
ATOM 677 C CA . HIS A 1 85 ? -3.48 17.625 19.031 1 96.56 85 HIS A CA 1
ATOM 678 C C . HIS A 1 85 ? -3.83 16.719 17.859 1 96.56 85 HIS A C 1
ATOM 680 O O . HIS A 1 85 ? -4.637 17.078 17 1 96.56 85 HIS A O 1
ATOM 686 N N . MET A 1 86 ? -3.174 15.57 17.812 1 97.06 86 MET A N 1
ATOM 687 C CA . MET A 1 86 ? -3.447 14.594 16.766 1 97.06 86 MET A CA 1
ATOM 688 C C . MET A 1 86 ? -4.262 13.422 17.312 1 97.06 86 MET A C 1
ATOM 690 O O . MET A 1 86 ? -3.916 12.852 18.344 1 97.06 86 MET A O 1
ATOM 694 N N . ASP A 1 87 ? -5.355 13.156 16.609 1 97.38 87 ASP A N 1
ATOM 695 C CA . ASP A 1 87 ? -6.125 11.961 16.953 1 97.38 87 ASP A CA 1
ATOM 696 C C . ASP A 1 87 ? -5.395 10.695 16.516 1 97.38 87 ASP A C 1
ATOM 698 O O . ASP A 1 87 ? -5.199 10.469 15.312 1 97.38 87 ASP A O 1
ATOM 702 N N . ASN A 1 88 ? -5.145 9.883 17.438 1 94.75 88 ASN A N 1
ATOM 703 C CA . ASN A 1 88 ? -4.285 8.734 17.141 1 94.75 88 ASN A CA 1
ATOM 704 C C . ASN A 1 88 ? -5.039 7.648 16.375 1 94.75 88 ASN A C 1
ATOM 706 O O . ASN A 1 88 ? -4.422 6.746 15.805 1 94.75 88 ASN A O 1
ATOM 710 N N . GLN A 1 89 ? -6.32 7.746 16.312 1 94.06 89 GLN A N 1
ATOM 711 C CA . GLN A 1 89 ? -7.117 6.75 15.609 1 94.06 89 GLN A CA 1
ATOM 712 C C . GLN A 1 89 ? -7.398 7.191 14.172 1 94.06 89 GLN A C 1
ATOM 714 O O . GLN A 1 89 ? -7.262 6.402 13.234 1 94.06 89 GLN A O 1
ATOM 719 N N . THR A 1 90 ? -7.66 8.445 13.992 1 96.06 90 THR A N 1
ATOM 720 C CA . THR A 1 90 ? -8.086 8.914 12.68 1 96.06 90 THR A CA 1
ATOM 721 C C . THR A 1 90 ? -6.953 9.664 11.977 1 96.06 90 THR A C 1
ATOM 723 O O . THR A 1 90 ? -6.973 9.82 10.758 1 96.06 90 THR A O 1
ATOM 726 N N . GLY A 1 91 ? -6.016 10.117 12.75 1 97.25 91 GLY A N 1
ATOM 727 C CA . GLY A 1 91 ? -4.941 10.914 12.188 1 97.25 91 GLY A CA 1
ATOM 728 C C . GLY A 1 91 ? -5.328 12.367 11.961 1 97.25 91 GLY A C 1
ATOM 729 O O . GLY A 1 91 ? -4.535 13.148 11.43 1 97.25 91 GLY A O 1
ATOM 730 N N . SER A 1 92 ? -6.531 12.719 12.344 1 98.19 92 SER A N 1
ATOM 731 C CA . SER A 1 92 ? -6.953 14.109 12.203 1 98.19 92 SER A CA 1
ATOM 732 C C . SER A 1 92 ? -6.141 15.031 13.109 1 98.19 92 SER A C 1
ATOM 734 O O . SER A 1 92 ? -5.715 14.625 14.195 1 98.19 92 SER A O 1
ATOM 736 N N . LEU A 1 93 ? -5.969 16.234 12.672 1 98.31 93 LEU A N 1
ATOM 737 C CA . LEU A 1 93 ? -5.133 17.188 13.398 1 98.31 93 LEU A CA 1
ATOM 738 C C . LEU A 1 93 ? -5.953 18.391 13.875 1 98.31 93 LEU A C 1
ATOM 740 O O . LEU A 1 93 ? -6.637 19.031 13.078 1 98.31 93 LEU A O 1
ATOM 744 N N . THR A 1 94 ? -5.891 18.656 15.188 1 98.31 94 THR A N 1
ATOM 745 C CA . THR A 1 94 ? -6.539 19.828 15.773 1 98.31 94 THR A CA 1
ATOM 746 C C . THR A 1 94 ? -5.512 20.891 16.156 1 98.31 94 THR A C 1
ATOM 748 O O . THR A 1 94 ? -4.512 20.578 16.812 1 98.31 94 THR A O 1
ATOM 751 N N . ILE A 1 95 ? -5.672 22.062 15.703 1 97.38 95 ILE A N 1
ATOM 752 C CA . ILE A 1 95 ? -4.887 23.219 16.125 1 97.38 95 ILE A CA 1
ATOM 753 C C . ILE A 1 95 ? -5.684 24.047 17.125 1 97.38 95 ILE A C 1
ATOM 755 O O . ILE A 1 95 ? -6.758 24.562 16.812 1 97.38 95 ILE A O 1
ATOM 759 N N . ARG A 1 96 ? -5.152 24.219 18.281 1 97.44 96 ARG A N 1
ATOM 760 C CA . ARG A 1 96 ? -5.879 24.875 19.359 1 97.44 96 ARG A CA 1
ATOM 761 C C . ARG A 1 96 ? -5.422 26.328 19.516 1 97.44 96 ARG A C 1
ATOM 763 O O . ARG A 1 96 ? -4.258 26.641 19.281 1 97.44 96 ARG A O 1
ATOM 770 N N . ASN A 1 97 ? -6.352 27.078 20.016 1 97 97 ASN A N 1
ATOM 771 C CA . ASN A 1 97 ? -6.055 28.469 20.312 1 97 97 ASN A CA 1
ATOM 772 C C . ASN A 1 97 ? -5.23 29.109 19.188 1 97 97 ASN A C 1
ATOM 774 O O . ASN A 1 97 ? -4.176 29.688 19.453 1 97 97 ASN A O 1
ATOM 778 N N . ILE A 1 98 ? -5.797 29.078 18 1 96.06 98 ILE A N 1
ATOM 779 C CA . ILE A 1 98 ? -5.066 29.406 16.781 1 96.06 98 ILE A CA 1
ATOM 780 C C . ILE A 1 98 ? -4.73 30.891 16.766 1 96.06 98 ILE A C 1
ATOM 782 O O . ILE A 1 98 ? -5.504 31.719 17.266 1 96.06 98 ILE A O 1
ATOM 786 N N . ARG A 1 99 ? -3.568 31.203 16.203 1 95 99 ARG A N 1
ATOM 787 C CA . ARG A 1 99 ? -3.111 32.562 15.977 1 95 99 ARG A CA 1
ATOM 788 C C . ARG A 1 99 ? -2.664 32.781 14.531 1 95 99 ARG A C 1
ATOM 790 O O . ARG A 1 99 ? -2.682 31.828 13.734 1 95 99 ARG A O 1
ATOM 797 N N . SER A 1 100 ? -2.293 34 1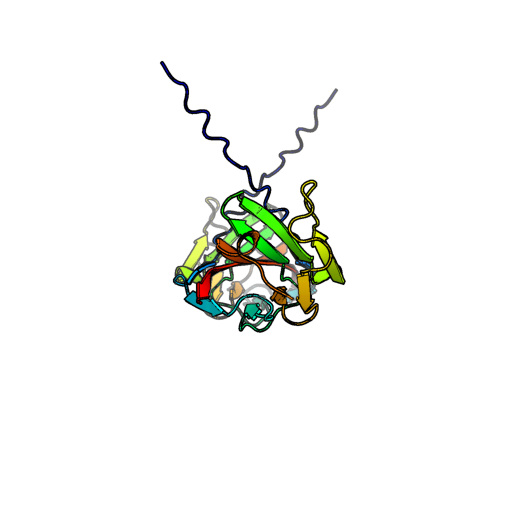4.227 1 94 100 SER A N 1
ATOM 798 C CA . SER A 1 100 ? -1.918 34.344 12.859 1 94 100 SER A CA 1
ATOM 799 C C . SER A 1 100 ? -0.746 33.5 12.375 1 94 100 SER A C 1
ATOM 801 O O . SER A 1 100 ? -0.669 33.156 11.195 1 94 100 SER A O 1
ATOM 803 N N . GLU A 1 101 ? 0.151 33.062 13.281 1 92.06 101 GLU A N 1
ATOM 804 C CA . GLU A 1 101 ? 1.345 32.312 12.898 1 92.06 101 GLU A CA 1
ATOM 805 C C . GLU A 1 101 ? 0.995 30.875 12.508 1 92.06 101 GLU A C 1
ATOM 807 O O . GLU A 1 101 ? 1.812 30.172 11.906 1 92.06 101 GLU A O 1
ATOM 812 N N . HIS A 1 102 ? -0.229 30.531 12.805 1 94.31 102 HIS A N 1
ATOM 813 C CA . HIS A 1 102 ? -0.656 29.172 12.508 1 94.31 102 HIS A CA 1
ATOM 814 C C . HIS A 1 102 ? -1.471 29.109 11.219 1 94.31 102 HIS A C 1
ATOM 816 O O . HIS A 1 102 ? -1.909 28.031 10.805 1 94.31 102 HIS A O 1
ATOM 822 N N . SER A 1 103 ? -1.753 30.266 10.641 1 94.5 103 SER A N 1
ATOM 823 C CA . SER A 1 103 ? -2.416 30.297 9.336 1 94.5 103 SER A CA 1
ATOM 824 C C . SER A 1 103 ? -1.469 29.875 8.227 1 94.5 103 SER A C 1
ATOM 826 O O . SER A 1 103 ? -0.286 30.219 8.242 1 94.5 103 SER A O 1
ATOM 828 N N . GLY A 1 104 ? -2.002 29.047 7.328 1 94.38 104 GLY A N 1
ATOM 829 C CA . GLY A 1 104 ? -1.191 28.578 6.219 1 94.38 104 GLY A CA 1
ATOM 830 C C . GLY A 1 104 ? -1.659 27.234 5.664 1 94.38 104 GLY A C 1
ATOM 831 O O . GLY A 1 104 ? -2.82 26.859 5.836 1 94.38 104 GLY A O 1
ATOM 832 N N . LEU A 1 105 ? -0.79 26.656 4.941 1 96.5 105 LEU A N 1
ATOM 833 C CA . LEU A 1 105 ? -1.129 25.406 4.258 1 96.5 105 LEU A CA 1
ATOM 834 C C . LEU A 1 105 ? -0.672 24.203 5.07 1 96.5 105 LEU A C 1
ATOM 836 O O . LEU A 1 105 ? 0.506 24.094 5.418 1 96.5 105 LEU A O 1
ATOM 840 N N . TYR A 1 106 ? -1.628 23.422 5.398 1 96.5 106 TYR A N 1
ATOM 841 C CA . TYR A 1 106 ? -1.384 22.125 6.023 1 96.5 106 TYR A CA 1
ATOM 842 C C . TYR A 1 106 ? -1.593 20.984 5.027 1 96.5 106 TYR A C 1
ATOM 844 O O . TYR A 1 106 ? -2.625 20.922 4.355 1 96.5 106 TYR A O 1
ATOM 852 N N . GLN A 1 107 ? -0.643 20.109 4.992 1 96.38 107 GLN A N 1
ATOM 853 C CA . GLN A 1 107 ? -0.73 18.969 4.07 1 96.38 107 GLN A CA 1
ATOM 854 C C . GLN A 1 107 ? -0.668 17.641 4.816 1 96.38 107 GLN A C 1
ATOM 856 O O . GLN A 1 107 ? 0.172 17.469 5.699 1 96.38 107 GLN A O 1
ATOM 861 N N . MET A 1 108 ? -1.578 16.828 4.477 1 96.19 108 MET A N 1
ATOM 862 C CA . MET A 1 108 ? -1.589 15.469 5.016 1 96.19 108 MET A CA 1
ATOM 863 C C . MET A 1 108 ? -1.28 14.445 3.93 1 96.19 108 MET A C 1
ATOM 865 O O . MET A 1 108 ? -1.849 14.5 2.838 1 96.19 108 MET A O 1
ATOM 869 N N . GLN A 1 109 ? -0.384 13.578 4.207 1 95.5 109 GLN A N 1
ATOM 870 C CA . GLN A 1 109 ? -0.068 12.453 3.334 1 95.5 109 GLN A CA 1
ATOM 871 C C . GLN A 1 109 ? -0.299 11.117 4.047 1 95.5 109 GLN A C 1
ATOM 873 O O . GLN A 1 109 ? 0.249 10.883 5.125 1 95.5 109 GLN A O 1
ATOM 878 N N . ILE A 1 110 ? -1.159 10.305 3.488 1 95.69 110 ILE A N 1
ATOM 879 C CA . ILE A 1 110 ? -1.31 8.938 3.965 1 95.69 110 ILE A CA 1
ATOM 880 C C . ILE A 1 110 ? -0.671 7.969 2.969 1 95.69 110 ILE A C 1
ATOM 882 O O . ILE A 1 110 ? -1.018 7.969 1.784 1 95.69 110 ILE A O 1
ATOM 886 N N . SER A 1 111 ? 0.272 7.188 3.438 1 94.69 111 SER A N 1
ATOM 887 C CA . SER A 1 111 ? 0.916 6.184 2.594 1 94.69 111 SER A CA 1
ATOM 888 C C . SER A 1 111 ? 0.788 4.789 3.195 1 94.69 111 SER A C 1
ATOM 890 O O . SER A 1 111 ? 0.867 4.625 4.414 1 94.69 111 SER A O 1
ATOM 892 N N . SER A 1 112 ? 0.538 3.822 2.393 1 92.31 112 SER A N 1
ATOM 893 C CA . SER A 1 112 ? 0.502 2.426 2.818 1 92.31 112 SER A CA 1
ATOM 894 C C . SER A 1 112 ? 1.219 1.524 1.817 1 92.31 112 SER A C 1
ATOM 896 O O . SER A 1 112 ? 1.265 1.827 0.624 1 92.31 112 SER A O 1
ATOM 898 N N . SER A 1 113 ? 1.881 0.499 2.324 1 91.06 113 SER A N 1
ATOM 899 C CA . SER A 1 113 ? 2.506 -0.525 1.493 1 91.06 113 SER A CA 1
ATOM 900 C C . SER A 1 113 ? 2.373 -1.906 2.125 1 91.06 113 SER A C 1
ATOM 902 O O . SER A 1 113 ? 2.51 -2.055 3.34 1 91.06 113 SER A O 1
ATOM 904 N N . LYS A 1 114 ? 1.997 -2.893 1.306 1 91.62 114 LYS A N 1
ATOM 905 C CA . LYS A 1 114 ? 1.852 -4.27 1.764 1 91.62 114 LYS A CA 1
ATOM 906 C C . LYS A 1 114 ? 2.416 -5.254 0.74 1 91.62 114 LYS A C 1
ATOM 908 O O . LYS A 1 114 ? 2.281 -5.043 -0.468 1 91.62 114 LYS A O 1
ATOM 913 N N . VAL A 1 115 ? 3.076 -6.309 1.268 1 93.5 115 VAL A N 1
ATOM 914 C CA . VAL A 1 115 ? 3.557 -7.402 0.429 1 93.5 115 VAL A CA 1
ATOM 915 C C . VAL A 1 115 ? 3.143 -8.742 1.037 1 93.5 115 VAL A C 1
ATOM 917 O O . VAL A 1 115 ? 3.338 -8.969 2.232 1 93.5 115 VAL A O 1
ATOM 920 N N . LEU A 1 116 ? 2.52 -9.578 0.288 1 95.12 116 LEU A N 1
ATOM 921 C CA . LEU A 1 116 ? 2.152 -10.938 0.667 1 95.12 116 LEU A CA 1
ATOM 922 C C . LEU A 1 116 ? 2.867 -11.961 -0.209 1 95.12 116 LEU A C 1
ATOM 924 O O . LEU A 1 116 ? 2.846 -11.852 -1.438 1 95.12 116 LEU A O 1
ATOM 928 N N . LEU A 1 117 ? 3.523 -12.922 0.473 1 95.88 117 LEU A N 1
ATOM 929 C CA . LEU A 1 117 ? 4.227 -13.992 -0.227 1 95.88 117 LEU A CA 1
ATOM 930 C C . LEU A 1 117 ? 3.598 -15.344 0.077 1 95.88 117 LEU A C 1
ATOM 932 O O . LEU A 1 117 ? 3.377 -15.688 1.241 1 95.88 117 LEU A O 1
ATOM 936 N N . LYS A 1 118 ? 3.223 -16.047 -0.916 1 96.44 118 LYS A N 1
ATOM 937 C CA . LYS A 1 118 ? 2.797 -17.438 -0.806 1 96.44 118 LYS A CA 1
ATOM 938 C C . LYS A 1 118 ? 3.656 -18.344 -1.683 1 96.44 118 LYS A C 1
ATOM 940 O O . LYS A 1 118 ? 4.039 -17.969 -2.791 1 96.44 118 LYS A O 1
ATOM 945 N N . ARG A 1 119 ? 3.914 -19.594 -1.204 1 97 119 ARG A N 1
ATOM 946 C CA . ARG A 1 119 ? 4.723 -20.562 -1.938 1 97 119 ARG A CA 1
ATOM 947 C C . ARG A 1 119 ? 4.004 -21.906 -2.053 1 97 119 ARG A C 1
ATOM 949 O O . ARG A 1 119 ? 3.371 -22.359 -1.098 1 97 119 ARG A O 1
ATOM 956 N N . PHE A 1 120 ? 4.18 -22.469 -3.152 1 97.69 120 PHE A N 1
ATOM 957 C CA . PHE A 1 120 ? 3.594 -23.766 -3.445 1 97.69 120 PHE A CA 1
ATOM 958 C C . PHE A 1 120 ? 4.648 -24.734 -3.979 1 97.69 120 PHE A C 1
ATOM 960 O O . PHE A 1 120 ? 5.344 -24.422 -4.949 1 97.69 120 PHE A O 1
ATOM 967 N N . ASN A 1 121 ? 4.762 -25.828 -3.328 1 97.5 121 ASN A N 1
ATOM 968 C CA . ASN A 1 121 ? 5.582 -26.906 -3.863 1 97.5 121 ASN A CA 1
ATOM 969 C C . ASN A 1 121 ? 4.742 -27.922 -4.633 1 97.5 121 ASN A C 1
ATOM 971 O O . ASN A 1 121 ? 3.996 -28.688 -4.035 1 97.5 121 ASN A O 1
ATOM 975 N N . VAL A 1 122 ? 4.863 -27.938 -5.922 1 97.25 122 VAL A N 1
ATOM 976 C CA . VAL A 1 122 ? 4.098 -28.844 -6.766 1 97.25 122 VAL A CA 1
ATOM 977 C C . VAL A 1 122 ? 4.918 -30.109 -7.035 1 97.25 122 VAL A C 1
ATOM 979 O O . VAL A 1 122 ? 6.043 -30.031 -7.531 1 97.25 122 VAL A O 1
ATOM 982 N N . THR A 1 123 ? 4.332 -31.203 -6.715 1 96.75 123 THR A N 1
ATOM 983 C CA . THR A 1 123 ? 4.992 -32.5 -6.922 1 96.75 123 THR A CA 1
ATOM 984 C C . THR A 1 123 ? 4.102 -33.438 -7.734 1 96.75 123 THR A C 1
ATOM 986 O O . THR A 1 123 ? 2.883 -33.25 -7.781 1 96.75 123 THR A O 1
ATOM 989 N N . LEU A 1 124 ? 4.816 -34.344 -8.43 1 96.25 124 LEU A N 1
ATOM 990 C CA . LEU A 1 124 ? 4.082 -35.375 -9.172 1 96.25 124 LEU A CA 1
ATOM 991 C C . LEU A 1 124 ? 4.078 -36.719 -8.43 1 96.25 124 LEU A C 1
ATOM 993 O O . LEU A 1 124 ? 5.09 -37.094 -7.828 1 96.25 124 LEU A O 1
ATOM 997 N N . TYR A 1 125 ? 2.918 -37.312 -8.383 1 90.38 125 TYR A N 1
ATOM 998 C CA . TYR A 1 125 ? 2.92 -38.688 -7.867 1 90.38 125 TYR A CA 1
ATOM 999 C C . TYR A 1 125 ? 2.449 -39.656 -8.93 1 90.38 125 TYR A C 1
ATOM 1001 O O . TYR A 1 125 ? 1.812 -39.281 -9.914 1 90.38 125 TYR A O 1
ATOM 1009 N N . ASP A 1 126 ? 3.088 -40.938 -8.93 1 76.88 126 ASP A N 1
ATOM 1010 C CA . ASP A 1 126 ? 2.738 -42.031 -9.828 1 76.88 126 ASP A CA 1
ATOM 1011 C C . ASP A 1 126 ? 1.465 -42.75 -9.367 1 76.88 126 ASP A C 1
ATOM 1013 O O . ASP A 1 126 ? 1.184 -42.781 -8.164 1 76.88 126 ASP A O 1
ATOM 1017 N N . MET B 1 1 ? 25.875 32.094 -13.031 1 27.44 1 MET B N 1
ATOM 1018 C CA . MET B 1 1 ? 25.406 30.734 -13.289 1 27.44 1 MET B CA 1
ATOM 1019 C C . MET B 1 1 ? 24.812 30.109 -12.023 1 27.44 1 MET B C 1
ATOM 1021 O O . MET B 1 1 ? 25.547 29.703 -11.125 1 27.44 1 MET B O 1
ATOM 1025 N N . ILE B 1 2 ? 23.719 30.641 -11.445 1 42.28 2 ILE B N 1
ATOM 1026 C CA . ILE B 1 2 ? 23.031 30.297 -10.211 1 42.28 2 ILE B CA 1
ATOM 1027 C C . ILE B 1 2 ? 22.578 28.844 -10.258 1 42.28 2 ILE B C 1
ATOM 1029 O O . ILE B 1 2 ? 21.812 28.453 -11.133 1 42.28 2 ILE B O 1
ATOM 1033 N N . SER B 1 3 ? 23.5 27.922 -9.898 1 36.94 3 SER B N 1
ATOM 1034 C CA . SER B 1 3 ? 23.172 26.5 -9.781 1 36.94 3 SER B CA 1
ATOM 1035 C C . SER B 1 3 ? 22 26.281 -8.82 1 36.94 3 SER B C 1
ATOM 1037 O O . SER B 1 3 ? 22.078 26.656 -7.648 1 36.94 3 SER B O 1
ATOM 1039 N N . ASP B 1 4 ? 20.797 26.375 -9.258 1 36.16 4 ASP B N 1
ATOM 1040 C CA . ASP B 1 4 ? 19.594 25.969 -8.531 1 36.16 4 ASP B CA 1
ATOM 1041 C C . ASP B 1 4 ? 19.719 24.531 -8.031 1 36.16 4 ASP B C 1
ATOM 1043 O O . ASP B 1 4 ? 19.703 23.594 -8.8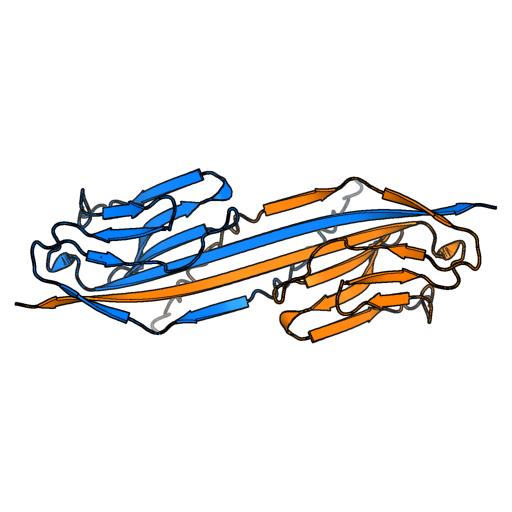2 1 36.16 4 ASP B O 1
ATOM 1047 N N . THR B 1 5 ? 20.5 24.328 -7 1 41.09 5 THR B N 1
ATOM 1048 C CA . THR B 1 5 ? 20.516 23.031 -6.336 1 41.09 5 THR B CA 1
ATOM 1049 C C . THR B 1 5 ? 19.094 22.594 -5.984 1 41.09 5 THR B C 1
ATOM 1051 O O . THR B 1 5 ? 18.422 23.234 -5.195 1 41.09 5 THR B O 1
ATOM 1054 N N . VAL B 1 6 ? 18.391 21.938 -6.871 1 38 6 VAL B N 1
ATOM 1055 C CA . VAL B 1 6 ? 17.172 21.188 -6.574 1 38 6 VAL B CA 1
ATOM 1056 C C . VAL B 1 6 ? 17.422 20.219 -5.414 1 38 6 VAL B C 1
ATOM 1058 O O . VAL B 1 6 ? 18.266 19.328 -5.52 1 38 6 VAL B O 1
ATOM 1061 N N . PHE B 1 7 ? 17.359 20.75 -4.195 1 35.31 7 PHE B N 1
ATOM 1062 C CA . PHE B 1 7 ? 17.297 19.812 -3.08 1 35.31 7 PHE B CA 1
ATOM 1063 C C . PHE B 1 7 ? 16.219 18.766 -3.326 1 35.31 7 PHE B C 1
ATOM 1065 O O . PHE B 1 7 ? 15.031 19.062 -3.33 1 35.31 7 PHE B O 1
ATOM 1072 N N . ILE B 1 8 ? 16.562 17.781 -4.172 1 36.72 8 ILE B N 1
ATOM 1073 C CA . ILE B 1 8 ? 15.742 16.594 -4.23 1 36.72 8 ILE B CA 1
ATOM 1074 C C . ILE B 1 8 ? 15.492 16.062 -2.818 1 36.72 8 ILE B C 1
ATOM 1076 O O . ILE B 1 8 ? 16.422 15.609 -2.143 1 36.72 8 ILE B O 1
ATOM 1080 N N . TYR B 1 9 ? 14.641 16.781 -2.117 1 35.56 9 TYR B N 1
ATOM 1081 C CA . TYR B 1 9 ? 14.117 16.125 -0.924 1 35.56 9 TYR B CA 1
ATOM 1082 C C . TYR B 1 9 ? 13.828 14.656 -1.2 1 35.56 9 TYR B C 1
ATOM 1084 O O . TYR B 1 9 ? 12.852 14.328 -1.886 1 35.56 9 TYR B O 1
ATOM 1092 N N . LEU B 1 10 ? 14.93 13.898 -1.334 1 36.44 10 LEU B N 1
ATOM 1093 C CA . LEU B 1 10 ? 14.742 12.453 -1.301 1 36.44 10 LEU B CA 1
ATOM 1094 C C . LEU B 1 10 ? 13.883 12.047 -0.107 1 36.44 10 LEU B C 1
ATOM 1096 O O . LEU B 1 10 ? 14.367 12 1.024 1 36.44 10 LEU B O 1
ATOM 1100 N N . CYS B 1 11 ? 12.617 12.547 -0.085 1 41.16 11 CYS B N 1
ATOM 1101 C CA . CYS B 1 11 ? 11.688 11.922 0.853 1 41.16 11 CYS B CA 1
ATOM 1102 C C . CYS B 1 11 ? 11.898 10.414 0.896 1 41.16 11 CYS B C 1
ATOM 1104 O O . CYS B 1 11 ? 11.539 9.703 -0.048 1 41.16 11 CYS B O 1
ATOM 1106 N N . VAL B 1 12 ? 13.039 10.062 1.517 1 41.97 12 VAL B N 1
ATOM 1107 C CA . VAL B 1 12 ? 13.148 8.641 1.845 1 41.97 12 VAL B CA 1
ATOM 1108 C C . VAL B 1 12 ? 11.805 8.125 2.354 1 41.97 12 VAL B C 1
ATOM 1110 O O . VAL B 1 12 ? 11.383 8.461 3.459 1 41.97 12 VAL B O 1
ATOM 1113 N N . LEU B 1 13 ? 10.875 7.984 1.488 1 45.12 13 LEU B N 1
ATOM 1114 C CA . LEU B 1 13 ? 9.672 7.238 1.831 1 45.12 13 LEU B CA 1
ATOM 1115 C C . LEU B 1 13 ? 10.016 5.965 2.596 1 45.12 13 LEU B C 1
ATOM 1117 O O . LEU B 1 13 ? 10.508 5 2.01 1 45.12 13 LEU B O 1
ATOM 1121 N N . PHE B 1 14 ? 10.586 6.16 3.891 1 49.53 14 PHE B N 1
ATOM 1122 C CA . PHE B 1 14 ? 10.586 4.957 4.715 1 49.53 14 PHE B CA 1
ATOM 1123 C C . PHE B 1 14 ? 9.258 4.219 4.582 1 49.53 14 PHE B C 1
ATOM 1125 O O . PHE B 1 14 ? 8.242 4.652 5.129 1 49.53 14 PHE B O 1
ATOM 1132 N N . THR B 1 15 ? 9.094 3.586 3.531 1 54.97 15 THR B N 1
ATOM 1133 C CA . THR B 1 15 ? 7.895 2.779 3.35 1 54.97 15 THR B CA 1
ATOM 1134 C C . THR B 1 15 ? 7.793 1.71 4.434 1 54.97 15 THR B C 1
ATOM 1136 O O . THR B 1 15 ? 8.633 0.811 4.508 1 54.97 15 THR B O 1
ATOM 1139 N N . SER B 1 16 ? 7.414 2.082 5.68 1 64.5 16 SER B N 1
ATOM 1140 C CA . SER B 1 16 ? 6.996 1.088 6.664 1 64.5 16 SER B CA 1
ATOM 1141 C C . SER B 1 16 ? 5.949 0.141 6.082 1 64.5 16 SER B C 1
ATOM 1143 O O . SER B 1 16 ? 4.746 0.363 6.238 1 64.5 16 SER B O 1
ATOM 1145 N N . GLY B 1 17 ? 6.305 -0.631 5.172 1 78.12 17 GLY B N 1
ATOM 1146 C CA . GLY B 1 17 ? 5.352 -1.563 4.59 1 78.12 17 GLY B CA 1
ATOM 1147 C C . GLY B 1 17 ? 5.184 -2.832 5.406 1 78.12 17 GLY B C 1
ATOM 1148 O O . GLY B 1 17 ? 5.996 -3.119 6.289 1 78.12 17 GLY B O 1
ATOM 1149 N N . VAL B 1 18 ? 3.949 -3.402 5.406 1 84 18 VAL B N 1
ATOM 1150 C CA . VAL B 1 18 ? 3.662 -4.688 6.031 1 84 18 VAL B CA 1
ATOM 1151 C C . VAL B 1 18 ? 4.047 -5.82 5.086 1 84 18 VAL B C 1
ATOM 1153 O O . VAL B 1 18 ? 3.744 -5.77 3.889 1 84 18 VAL B O 1
ATOM 1156 N N . PHE B 1 19 ? 4.871 -6.809 5.645 1 87.31 19 PHE B N 1
ATOM 1157 C CA . PHE B 1 19 ? 5.258 -8 4.895 1 87.31 19 PHE B CA 1
ATOM 1158 C C . PHE B 1 19 ? 4.672 -9.258 5.531 1 87.31 19 PHE B C 1
ATOM 1160 O O . PHE B 1 19 ? 4.797 -9.461 6.738 1 87.31 19 PHE B O 1
ATOM 1167 N N . GLU B 1 20 ? 3.83 -9.984 4.805 1 90 20 GLU B N 1
ATOM 1168 C CA . GLU B 1 20 ? 3.254 -11.25 5.254 1 90 20 GLU B CA 1
ATOM 1169 C C . GLU B 1 20 ? 3.797 -12.422 4.441 1 90 20 GLU B C 1
ATOM 1171 O O . GLU B 1 20 ? 3.812 -12.375 3.207 1 90 20 GLU B O 1
ATOM 1176 N N . THR B 1 21 ? 4.312 -13.422 5.094 1 90.94 21 THR B N 1
ATOM 1177 C CA . THR B 1 21 ? 4.809 -14.625 4.434 1 90.94 21 THR B CA 1
ATOM 1178 C C . THR B 1 21 ? 4.086 -15.867 4.957 1 90.94 21 THR B C 1
ATOM 1180 O O . THR B 1 21 ? 3.793 -15.961 6.148 1 90.94 21 THR B O 1
ATOM 1183 N N . HIS B 1 22 ? 3.707 -16.672 4.152 1 89.56 22 HIS B N 1
ATOM 1184 C CA . HIS B 1 22 ? 3.076 -17.938 4.508 1 89.56 22 HIS B CA 1
ATOM 1185 C C . HIS B 1 22 ? 4.02 -19.109 4.27 1 89.56 22 HIS B C 1
ATOM 1187 O O . HIS B 1 22 ? 5.02 -18.984 3.564 1 89.56 22 HIS B O 1
ATOM 1193 N N . GLY B 1 23 ? 3.803 -20.156 4.945 1 89.31 23 GLY B N 1
ATOM 1194 C CA . GLY B 1 23 ? 4.555 -21.375 4.699 1 89.31 23 GLY B CA 1
ATOM 1195 C C . GLY B 1 23 ? 4.344 -21.938 3.307 1 89.31 23 GLY B C 1
ATOM 1196 O O . GLY B 1 23 ? 3.535 -21.406 2.537 1 89.31 23 GLY B O 1
ATOM 1197 N N . VAL B 1 24 ? 5.195 -22.938 3.057 1 95.88 24 VAL B N 1
ATOM 1198 C CA . VAL B 1 24 ? 5.098 -23.578 1.748 1 95.88 24 VAL B CA 1
ATOM 1199 C C . VAL B 1 24 ? 3.977 -24.609 1.761 1 95.88 24 VAL B C 1
ATOM 1201 O O . VAL B 1 24 ? 3.932 -25.469 2.639 1 95.88 24 VAL B O 1
ATOM 1204 N N . LYS B 1 25 ? 2.994 -24.469 0.911 1 97.25 25 LYS B N 1
ATOM 1205 C CA . LYS B 1 25 ? 1.945 -25.469 0.717 1 97.25 25 LYS B CA 1
ATOM 1206 C C . LYS B 1 25 ? 2.344 -26.484 -0.346 1 97.25 25 LYS B C 1
ATOM 1208 O O . LYS B 1 25 ? 2.66 -26.125 -1.479 1 97.25 25 LYS B O 1
ATOM 1213 N N . THR B 1 26 ? 2.379 -27.75 -0.058 1 97.31 26 THR B N 1
ATOM 1214 C CA . THR B 1 26 ? 2.701 -28.781 -1.026 1 97.31 26 THR B CA 1
ATOM 1215 C C . THR B 1 26 ? 1.438 -29.281 -1.724 1 97.31 26 THR B C 1
ATOM 1217 O O . THR B 1 26 ? 0.423 -29.547 -1.073 1 97.31 26 THR B O 1
ATOM 1220 N N . VAL B 1 27 ? 1.508 -29.344 -3.004 1 97.62 27 VAL B N 1
ATOM 1221 C CA . VAL B 1 27 ? 0.417 -29.859 -3.828 1 97.62 27 VAL B CA 1
ATOM 1222 C C . VAL B 1 27 ? 0.917 -31.016 -4.691 1 97.62 27 VAL B C 1
ATOM 1224 O O . VAL B 1 27 ? 1.849 -30.844 -5.48 1 97.62 27 VAL B O 1
ATOM 1227 N N . SER B 1 28 ? 0.323 -32.219 -4.535 1 97.12 28 SER B N 1
ATOM 1228 C CA . SER B 1 28 ? 0.685 -33.375 -5.336 1 97.12 28 SER B CA 1
ATOM 1229 C C . SER B 1 28 ? -0.368 -33.656 -6.398 1 97.12 28 SER B C 1
ATOM 1231 O O . SER B 1 28 ? -1.561 -33.75 -6.094 1 97.12 28 SER B O 1
ATOM 1233 N N . VAL B 1 29 ? 0.113 -33.875 -7.559 1 96.88 29 VAL B N 1
ATOM 1234 C CA . VAL B 1 29 ? -0.801 -34.062 -8.68 1 96.88 29 VAL B CA 1
ATOM 1235 C C . VAL B 1 29 ? -0.284 -35.156 -9.602 1 96.88 29 VAL B C 1
ATOM 1237 O O . VAL B 1 29 ? 0.907 -35.469 -9.586 1 96.88 29 VAL B O 1
ATOM 1240 N N . MET B 1 30 ? -1.202 -35.781 -10.391 1 96.5 30 MET B N 1
ATOM 1241 C CA . MET B 1 30 ? -0.81 -36.781 -11.352 1 96.5 30 MET B CA 1
ATOM 1242 C C . MET B 1 30 ? -0.407 -36.156 -12.68 1 96.5 30 MET B C 1
ATOM 1244 O O . MET B 1 30 ? -0.979 -35.156 -13.086 1 96.5 30 MET B O 1
ATOM 1248 N N . GLU B 1 31 ? 0.582 -36.906 -13.312 1 95.38 31 GLU B N 1
ATOM 1249 C CA . GLU B 1 31 ? 0.976 -36.438 -14.633 1 95.38 31 GLU B CA 1
ATOM 1250 C C . GLU B 1 31 ? -0.221 -36.344 -15.578 1 95.38 31 GLU B C 1
ATOM 1252 O O . GLU B 1 31 ? -1.063 -37.25 -15.586 1 95.38 31 GLU B O 1
ATOM 1257 N N . GLY B 1 32 ? -0.265 -35.344 -16.359 1 96 32 GLY B N 1
ATOM 1258 C CA . GLY B 1 32 ? -1.354 -35.188 -17.312 1 96 32 GLY B CA 1
ATOM 1259 C C . GLY B 1 32 ? -2.512 -34.375 -16.766 1 96 32 GLY B C 1
ATOM 1260 O O . GLY B 1 32 ? -3.365 -33.906 -17.516 1 96 32 GLY B O 1
ATOM 1261 N N . ASP B 1 33 ? -2.57 -34.188 -15.414 1 96.88 33 ASP B N 1
ATOM 1262 C CA . ASP B 1 33 ? -3.645 -33.438 -14.773 1 96.88 33 ASP B CA 1
ATOM 1263 C C . ASP B 1 33 ? -3.357 -31.938 -14.805 1 96.88 33 ASP B C 1
ATOM 1265 O O . ASP B 1 33 ? -2.279 -31.516 -15.227 1 96.88 33 ASP B O 1
ATOM 1269 N N . SER B 1 34 ? -4.402 -31.219 -14.453 1 97.44 34 SER B N 1
ATOM 1270 C CA . SER B 1 34 ? -4.246 -29.781 -14.219 1 97.44 34 SER B CA 1
ATOM 1271 C C . SER B 1 34 ? -4.293 -29.469 -12.727 1 97.44 34 SER B C 1
ATOM 1273 O O . SER B 1 34 ? -4.973 -30.156 -11.961 1 97.44 34 SER B O 1
ATOM 1275 N N . VAL B 1 35 ? -3.525 -28.453 -12.32 1 97.94 35 VAL B N 1
ATOM 1276 C CA . VAL B 1 35 ? -3.545 -28.016 -10.93 1 97.94 35 VAL B CA 1
ATOM 1277 C C . VAL B 1 35 ? -3.664 -26.484 -10.867 1 97.94 35 VAL B C 1
ATOM 1279 O O . VAL B 1 35 ? -3.049 -25.781 -11.664 1 97.94 35 VAL B O 1
ATOM 1282 N N . THR B 1 36 ? -4.512 -26 -9.93 1 98.38 36 THR B N 1
ATOM 1283 C CA . THR B 1 36 ? -4.672 -24.562 -9.727 1 98.38 36 THR B CA 1
ATOM 1284 C C . THR B 1 36 ? -4.082 -24.141 -8.383 1 98.38 36 THR B C 1
ATOM 1286 O O . THR B 1 36 ? -4.43 -24.703 -7.34 1 98.38 36 THR B O 1
ATOM 1289 N N . LEU B 1 37 ? -3.133 -23.188 -8.422 1 98.31 37 LEU B N 1
ATOM 1290 C CA . LEU B 1 37 ? -2.574 -22.547 -7.234 1 98.31 37 LEU B CA 1
ATOM 1291 C C . LEU B 1 37 ? -3.336 -21.266 -6.906 1 98.31 37 LEU B C 1
ATOM 1293 O O . LEU B 1 37 ? -3.209 -20.266 -7.609 1 98.31 37 LEU B O 1
ATOM 1297 N N . ASN B 1 38 ? -4.035 -21.297 -5.828 1 97.88 38 ASN B N 1
ATOM 1298 C CA . ASN B 1 38 ? -4.961 -20.219 -5.508 1 97.88 38 ASN B CA 1
ATOM 1299 C C . ASN B 1 38 ? -4.289 -19.141 -4.672 1 97.88 38 ASN B C 1
ATOM 1301 O O . ASN B 1 38 ? -3.57 -19.438 -3.717 1 97.88 38 ASN B O 1
ATOM 1305 N N . THR B 1 39 ? -4.527 -17.953 -5.016 1 96.31 39 THR B N 1
ATOM 1306 C CA . THR B 1 39 ? -4.039 -16.828 -4.207 1 96.31 39 THR B CA 1
ATOM 1307 C C . THR B 1 39 ? -4.781 -16.766 -2.877 1 96.31 39 THR B C 1
ATOM 1309 O O . THR B 1 39 ? -4.188 -16.469 -1.843 1 96.31 39 THR B O 1
ATOM 1312 N N . ASP B 1 40 ? -6.008 -17.016 -2.84 1 94.94 40 ASP B N 1
ATOM 1313 C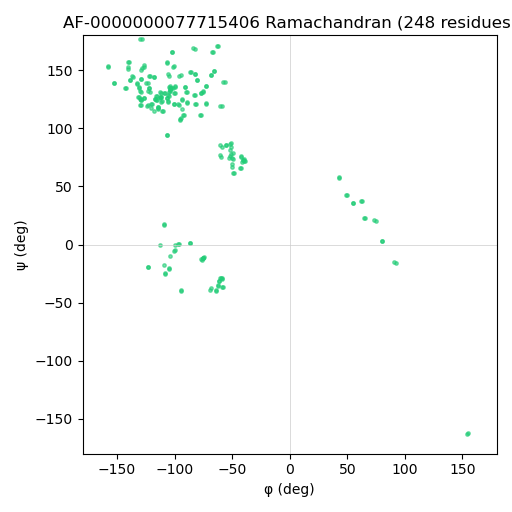 CA . ASP B 1 40 ? -6.875 -17.047 -1.666 1 94.94 40 ASP B CA 1
ATOM 1314 C C . ASP B 1 40 ? -6.941 -15.672 -0.998 1 94.94 40 ASP B C 1
ATOM 1316 O O . ASP B 1 40 ? -6.871 -15.57 0.229 1 94.94 40 ASP B O 1
ATOM 1320 N N . VAL B 1 41 ? -6.953 -14.617 -1.751 1 93.38 41 VAL B N 1
ATOM 1321 C CA . VAL B 1 41 ? -7.078 -13.266 -1.226 1 93.38 41 VAL B CA 1
ATOM 1322 C C . VAL B 1 41 ? -7.98 -12.438 -2.139 1 93.38 41 VAL B C 1
ATOM 1324 O O . VAL B 1 41 ? -8.188 -12.789 -3.303 1 93.38 41 VAL B O 1
ATOM 1327 N N . GLU B 1 42 ? -8.562 -11.547 -1.493 1 93.31 42 GLU B N 1
ATOM 1328 C CA . GLU B 1 42 ? -9.289 -10.578 -2.307 1 93.31 42 GLU B CA 1
ATOM 1329 C C . GLU B 1 42 ? -8.336 -9.57 -2.947 1 93.31 42 GLU B C 1
ATOM 1331 O O . GLU B 1 42 ? -7.773 -8.719 -2.262 1 93.31 42 GLU B O 1
ATOM 1336 N N . VAL B 1 43 ? -8.18 -9.625 -4.234 1 93.38 43 VAL B N 1
ATOM 1337 C CA . VAL B 1 43 ? -7.246 -8.773 -4.973 1 93.38 43 VAL B CA 1
ATOM 1338 C C . VAL B 1 43 ? -7.832 -7.375 -5.133 1 93.38 43 VAL B C 1
ATOM 1340 O O . VAL B 1 43 ? -9 -7.223 -5.492 1 93.38 43 VAL B O 1
ATOM 1343 N N . GLN B 1 44 ? -7.055 -6.395 -4.809 1 92.38 44 GLN B N 1
ATOM 1344 C CA . GLN B 1 44 ? -7.477 -5.004 -4.902 1 92.38 44 GL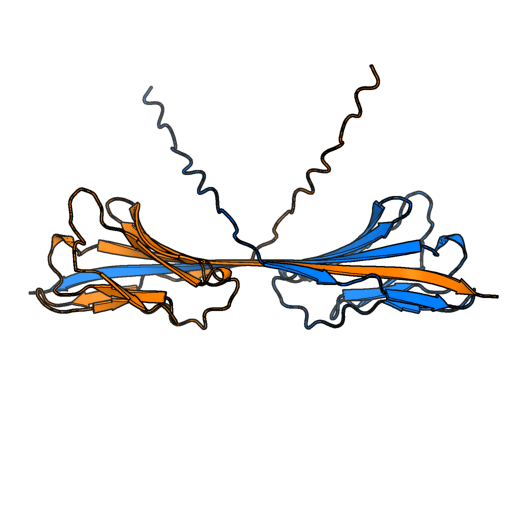N B CA 1
ATOM 1345 C C . GLN B 1 44 ? -6.887 -4.332 -6.141 1 92.38 44 GLN B C 1
ATOM 1347 O O . GLN B 1 44 ? -5.969 -4.863 -6.762 1 92.38 44 GLN B O 1
ATOM 1352 N N . THR B 1 45 ? -7.469 -3.174 -6.453 1 91 45 THR B N 1
ATOM 1353 C CA . THR B 1 45 ? -7.086 -2.443 -7.656 1 91 45 THR B CA 1
ATOM 1354 C C . THR B 1 45 ? -5.605 -2.07 -7.617 1 91 45 THR B C 1
ATOM 1356 O O . THR B 1 45 ? -4.945 -2.018 -8.656 1 91 45 THR B O 1
ATOM 1359 N N . GLU B 1 46 ? -5.043 -1.882 -6.441 1 91.88 46 GLU B N 1
ATOM 1360 C CA . GLU B 1 46 ? -3.66 -1.427 -6.32 1 91.88 46 GLU B CA 1
ATOM 1361 C C . GLU B 1 46 ? -2.688 -2.602 -6.352 1 91.88 46 GLU B C 1
ATOM 1363 O O . GLU B 1 46 ? -1.471 -2.408 -6.312 1 91.88 46 GLU B O 1
ATOM 1368 N N . ASP B 1 47 ? -3.25 -3.787 -6.504 1 94.88 47 ASP B N 1
ATOM 1369 C CA . ASP B 1 47 ? -2.396 -4.957 -6.32 1 94.88 47 ASP B CA 1
ATOM 1370 C C . ASP B 1 47 ? -1.575 -5.242 -7.574 1 94.88 47 ASP B C 1
ATOM 1372 O O . ASP B 1 47 ? -2.072 -5.098 -8.695 1 94.88 47 ASP B O 1
ATOM 1376 N N . HIS B 1 48 ? -0.381 -5.625 -7.352 1 95.81 48 HIS B N 1
ATOM 1377 C CA . HIS B 1 48 ? 0.532 -6.219 -8.32 1 95.81 48 HIS B CA 1
ATOM 1378 C C . HIS B 1 48 ? 0.851 -7.668 -7.961 1 95.81 48 HIS B C 1
ATOM 1380 O O . HIS B 1 48 ? 1.39 -7.938 -6.887 1 95.81 48 HIS B O 1
ATOM 1386 N N . ILE B 1 49 ? 0.478 -8.555 -8.82 1 97.19 49 ILE B N 1
ATOM 1387 C CA . ILE B 1 49 ? 0.684 -9.977 -8.547 1 97.19 49 ILE B CA 1
ATOM 1388 C C . ILE B 1 49 ? 1.775 -10.523 -9.461 1 97.19 49 ILE B C 1
ATOM 1390 O O . ILE B 1 49 ? 1.709 -10.359 -10.688 1 97.19 49 ILE B O 1
ATOM 1394 N N . LEU B 1 50 ? 2.748 -11.227 -8.859 1 96.75 50 LEU B N 1
ATOM 1395 C CA . LEU B 1 50 ? 3.85 -11.828 -9.602 1 96.75 50 LEU B CA 1
ATOM 1396 C C . LEU B 1 50 ? 4.012 -13.297 -9.242 1 96.75 50 LEU B C 1
ATOM 1398 O O . LEU B 1 50 ? 4.074 -13.648 -8.055 1 96.75 50 LEU B O 1
ATOM 1402 N N . TRP B 1 51 ? 3.982 -14.102 -10.281 1 96.94 51 TRP B N 1
ATOM 1403 C CA . TRP B 1 51 ? 4.301 -15.516 -10.109 1 96.94 51 TRP B CA 1
ATOM 1404 C C . TRP B 1 51 ? 5.703 -15.828 -10.617 1 96.94 51 TRP B C 1
ATOM 1406 O O . TRP B 1 51 ? 6.078 -15.406 -11.711 1 96.94 51 TRP B O 1
ATOM 1416 N N . THR B 1 52 ? 6.395 -16.578 -9.797 1 96 52 THR B N 1
ATOM 1417 C CA . THR B 1 52 ? 7.707 -17.078 -10.203 1 96 52 THR B CA 1
ATOM 1418 C C . THR B 1 52 ? 7.801 -18.578 -10.008 1 96 52 THR B C 1
ATOM 1420 O O . THR B 1 52 ? 7.07 -19.156 -9.195 1 96 52 THR B O 1
ATOM 1423 N N . PHE B 1 53 ? 8.633 -19.094 -10.859 1 95.88 53 PHE B N 1
ATOM 1424 C CA . PHE B 1 53 ? 8.875 -20.531 -10.797 1 95.88 53 PHE B CA 1
ATOM 1425 C C . PHE B 1 53 ? 10.352 -20.812 -10.539 1 95.88 53 PHE B C 1
ATOM 1427 O O . PHE B 1 53 ? 11.219 -20.25 -11.211 1 95.88 53 PHE B O 1
ATOM 1434 N N . GLU B 1 54 ? 10.484 -21.469 -9.328 1 85.5 54 GLU B N 1
ATOM 1435 C CA . GLU B 1 54 ? 11.797 -21.984 -8.938 1 85.5 54 GLU B CA 1
ATOM 1436 C C . GLU B 1 54 ? 11.961 -23.453 -9.367 1 85.5 54 GLU B C 1
ATOM 1438 O O . GLU B 1 54 ? 10.984 -24.203 -9.43 1 85.5 54 GLU B O 1
ATOM 1443 N N . PRO B 1 55 ? 13.008 -23.922 -10.391 1 71 55 PRO B N 1
ATOM 1444 C CA . PRO B 1 55 ? 14.43 -23.844 -10.023 1 71 55 PRO B CA 1
ATOM 1445 C C . PRO B 1 55 ? 15.148 -22.672 -10.695 1 71 55 PRO B C 1
ATOM 1447 O O . PRO B 1 55 ? 16.25 -22.312 -10.281 1 71 55 PRO B O 1
ATOM 1450 N N . GLN B 1 56 ? 14.406 -22.078 -11.633 1 68.81 56 GLN B N 1
ATOM 1451 C CA . GLN B 1 56 ? 15.148 -21.062 -12.367 1 68.81 56 GLN B CA 1
ATOM 1452 C C . GLN B 1 56 ? 14.828 -19.656 -11.852 1 68.81 56 GLN B C 1
ATOM 1454 O O . GLN B 1 56 ? 15.484 -18.688 -12.227 1 68.81 56 GLN B O 1
ATOM 1459 N N . SER B 1 57 ? 13.992 -19.484 -10.883 1 80.06 57 SER B N 1
ATOM 1460 C CA . SER B 1 57 ? 13.539 -18.219 -10.352 1 80.06 57 SER B CA 1
ATOM 1461 C C . SER B 1 57 ? 13.094 -17.266 -11.469 1 80.06 57 SER B C 1
ATOM 1463 O O . SER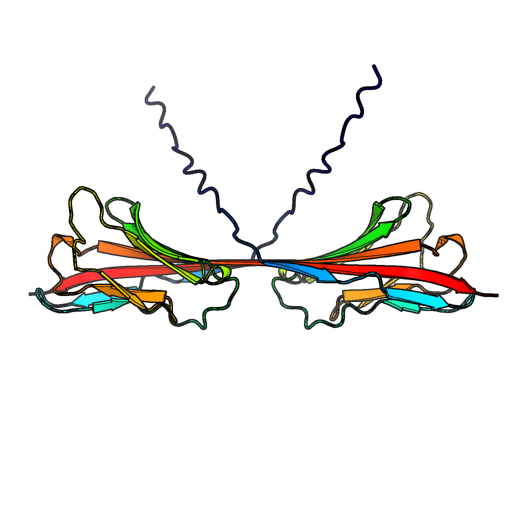 B 1 57 ? 13.508 -16.109 -11.508 1 80.06 57 SER B O 1
ATOM 1465 N N . ILE B 1 58 ? 12.367 -17.766 -12.453 1 89.12 58 ILE B N 1
ATOM 1466 C CA . ILE B 1 58 ? 11.883 -17 -13.594 1 89.12 58 ILE B CA 1
ATOM 1467 C C . ILE B 1 58 ? 10.469 -16.5 -13.32 1 89.12 58 ILE B C 1
ATOM 1469 O O . ILE B 1 58 ? 9.672 -17.188 -12.68 1 89.12 58 ILE B O 1
ATOM 1473 N N . GLN B 1 59 ? 10.258 -15.375 -13.836 1 93.5 59 GLN B N 1
ATOM 1474 C CA . GLN B 1 59 ? 8.891 -14.867 -13.797 1 93.5 59 GLN B CA 1
ATOM 1475 C C . GLN B 1 59 ? 8.008 -15.57 -14.82 1 93.5 59 GLN B C 1
ATOM 1477 O O . GLN B 1 59 ? 8.367 -15.656 -16 1 93.5 59 GLN B O 1
ATOM 1482 N N . ILE B 1 60 ? 6.824 -16.031 -14.375 1 95.81 60 ILE B N 1
ATOM 1483 C CA . ILE B 1 60 ? 6.043 -16.812 -15.328 1 95.81 60 ILE B CA 1
ATOM 1484 C C . ILE B 1 60 ? 4.672 -16.172 -15.516 1 95.81 60 ILE B C 1
ATOM 1486 O O . ILE B 1 60 ? 3.975 -16.469 -16.5 1 95.81 60 ILE B O 1
ATOM 1490 N N . ALA B 1 61 ? 4.242 -15.359 -14.641 1 96.81 61 ALA B N 1
ATOM 1491 C CA . ALA B 1 61 ? 2.982 -14.641 -14.828 1 96.81 61 ALA B CA 1
ATOM 1492 C C . ALA B 1 61 ? 2.938 -13.375 -13.984 1 96.81 61 ALA B C 1
ATOM 1494 O O . ALA B 1 61 ? 3.629 -13.273 -12.969 1 96.81 61 ALA B O 1
ATOM 1495 N N . GLU B 1 62 ? 2.146 -12.406 -14.461 1 96.25 62 GLU B N 1
ATOM 1496 C CA . GLU B 1 62 ? 2.078 -11.109 -13.789 1 96.25 62 GLU B CA 1
ATOM 1497 C C . GLU B 1 62 ? 0.731 -10.43 -14.031 1 96.25 62 GLU B C 1
ATOM 1499 O O . GLU B 1 62 ? 0.174 -10.523 -15.125 1 96.25 62 GLU B O 1
ATOM 1504 N N . ILE B 1 63 ? 0.263 -9.844 -12.93 1 96.75 63 ILE B N 1
ATOM 1505 C CA . ILE B 1 63 ? -0.908 -8.984 -13.062 1 96.75 63 ILE B CA 1
ATOM 1506 C C . ILE B 1 63 ? -0.614 -7.613 -12.461 1 96.75 63 ILE B C 1
ATOM 1508 O O . ILE B 1 63 ? -0.135 -7.516 -11.328 1 96.75 63 ILE B O 1
ATOM 1512 N N . ILE B 1 64 ? -0.824 -6.598 -13.242 1 94.19 64 ILE B N 1
ATOM 1513 C CA . ILE B 1 64 ? -0.891 -5.223 -12.766 1 94.19 64 ILE B CA 1
ATOM 1514 C C . ILE B 1 64 ? -2.338 -4.734 -12.789 1 94.19 64 ILE B C 1
ATOM 1516 O O . ILE B 1 64 ? -2.818 -4.262 -13.828 1 94.19 64 ILE B O 1
ATOM 1520 N N . LYS B 1 65 ? -2.992 -4.875 -11.664 1 93.88 65 LYS B N 1
ATOM 1521 C CA . LYS B 1 65 ? -4.441 -4.715 -11.609 1 93.88 65 LYS B CA 1
ATOM 1522 C C . LYS B 1 65 ? -4.852 -3.289 -11.961 1 93.88 65 LYS B C 1
ATOM 1524 O O . LYS B 1 65 ? -5.812 -3.078 -12.711 1 93.88 65 LYS B O 1
ATOM 1529 N N . ARG B 1 66 ? -4.117 -2.383 -11.492 1 90.25 66 ARG B N 1
ATOM 1530 C CA . ARG B 1 66 ? -4.449 -0.98 -11.719 1 90.25 66 ARG B CA 1
ATOM 1531 C C . ARG B 1 66 ? -4.527 -0.667 -13.211 1 90.25 66 ARG B C 1
ATOM 1533 O O . ARG B 1 66 ? -5.387 0.107 -13.641 1 90.25 66 ARG B O 1
ATOM 1540 N N . ASP B 1 67 ? -3.652 -1.293 -13.961 1 92.69 67 ASP B N 1
ATOM 1541 C CA . ASP B 1 67 ? -3.568 -1.037 -15.391 1 92.69 67 ASP B CA 1
ATOM 1542 C C . ASP B 1 67 ? -4.355 -2.082 -16.188 1 92.69 67 ASP B C 1
ATOM 1544 O O . ASP B 1 67 ? -4.375 -2.049 -17.422 1 92.69 67 ASP B O 1
ATOM 1548 N N . GLN B 1 68 ? -4.961 -3.012 -15.438 1 93.25 68 GLN B N 1
ATOM 1549 C CA . GLN B 1 68 ? -5.695 -4.117 -16.047 1 93.25 68 GLN B CA 1
ATOM 1550 C C . GLN B 1 68 ? -4.812 -4.883 -17.031 1 93.25 68 GLN B C 1
ATOM 1552 O O . GLN B 1 68 ? -5.25 -5.227 -18.125 1 93.25 68 GLN B O 1
ATOM 1557 N N . LEU B 1 69 ? -3.553 -4.977 -16.672 1 95.56 69 LEU B N 1
ATOM 1558 C CA . LEU B 1 69 ? -2.604 -5.738 -17.484 1 95.56 69 LEU B CA 1
ATOM 1559 C C . LEU B 1 69 ? -2.361 -7.117 -16.891 1 95.56 69 LEU B C 1
ATOM 1561 O O . LEU B 1 69 ? -2.23 -7.254 -15.664 1 95.56 69 LEU B O 1
ATOM 1565 N N . HIS B 1 70 ? -2.475 -8.102 -17.719 1 95.56 70 HIS B N 1
ATOM 1566 C CA . HIS B 1 70 ? -2.172 -9.477 -17.344 1 95.56 70 HIS B CA 1
ATOM 1567 C C . HIS B 1 70 ? -1.223 -10.125 -18.344 1 95.56 70 HIS B C 1
ATOM 1569 O O . HIS B 1 70 ? -1.398 -9.984 -19.547 1 95.56 70 HIS B O 1
ATOM 1575 N N . PHE B 1 71 ? -0.164 -10.766 -17.844 1 95.56 71 PHE B N 1
ATOM 1576 C CA . PHE B 1 71 ? 0.847 -11.398 -18.688 1 95.56 71 PHE B CA 1
ATOM 1577 C C . PHE B 1 71 ? 1.122 -12.82 -18.219 1 95.56 71 PHE B C 1
ATOM 1579 O O . PHE B 1 71 ? 1.165 -13.094 -17.016 1 95.56 71 PHE B O 1
ATOM 1586 N N . VAL B 1 72 ? 1.178 -13.688 -19.188 1 95.25 72 VAL B N 1
ATOM 1587 C CA . VAL B 1 72 ? 1.787 -14.992 -18.984 1 95.25 72 VAL B CA 1
ATOM 1588 C C . VAL B 1 72 ? 3.062 -15.109 -19.812 1 95.25 72 VAL B C 1
ATOM 1590 O O . VAL B 1 72 ? 3.051 -14.836 -21.016 1 95.25 72 VAL B O 1
ATOM 1593 N N . PHE B 1 73 ? 4.117 -15.469 -19.109 1 91.88 73 PHE B N 1
ATOM 1594 C CA . PHE B 1 73 ? 5.41 -15.453 -19.781 1 91.88 73 PHE B CA 1
ATOM 1595 C C . PHE B 1 73 ? 5.805 -16.859 -20.219 1 91.88 73 PHE B C 1
ATOM 1597 O O . PHE B 1 73 ? 5.504 -17.844 -19.547 1 91.88 73 PHE B O 1
ATOM 1604 N N . VAL B 1 74 ? 6.309 -16.922 -21.453 1 84.5 74 VAL B N 1
ATOM 1605 C CA . VAL B 1 74 ? 6.883 -18.172 -21.953 1 84.5 74 VAL B CA 1
ATOM 1606 C C . VAL B 1 74 ? 8.391 -18.016 -22.109 1 84.5 74 VAL B C 1
ATOM 1608 O O . VAL B 1 74 ? 8.867 -17.125 -22.812 1 84.5 74 VAL B O 1
ATOM 1611 N N . SER B 1 75 ? 9.055 -18.812 -21.281 1 80.56 75 SER B N 1
ATOM 1612 C CA . SER B 1 75 ? 10.508 -18.766 -21.391 1 80.56 75 SER B CA 1
ATOM 1613 C C . SER B 1 75 ? 10.977 -19.328 -22.734 1 80.56 75 SER B C 1
ATOM 1615 O O . SER B 1 75 ? 10.188 -19.938 -23.453 1 80.56 75 SER B O 1
ATOM 1617 N N . ASN B 1 76 ? 12.234 -19.078 -23.078 1 81.31 76 ASN B N 1
ATOM 1618 C CA . ASN B 1 76 ? 12.805 -19.516 -24.344 1 81.31 76 ASN B CA 1
ATOM 1619 C C . ASN B 1 76 ? 12.797 -21.031 -24.469 1 81.31 76 ASN B C 1
ATOM 1621 O O . ASN B 1 76 ? 12.664 -21.578 -25.578 1 81.31 76 ASN B O 1
ATOM 1625 N N . ASP B 1 77 ? 12.93 -21.609 -23.359 1 83.25 77 ASP B N 1
ATOM 1626 C CA . ASP B 1 77 ? 12.961 -23.078 -23.406 1 83.25 77 ASP B CA 1
ATOM 1627 C C . ASP B 1 77 ? 11.562 -23.641 -23.641 1 83.25 77 ASP B C 1
ATOM 1629 O O . ASP B 1 77 ? 11.414 -24.828 -23.953 1 83.25 77 ASP B O 1
ATOM 1633 N N . GLY B 1 78 ? 10.594 -22.938 -23.562 1 86.31 78 GLY B N 1
ATOM 1634 C CA . GLY B 1 78 ? 9.227 -23.312 -23.906 1 86.31 78 GLY B CA 1
ATOM 1635 C C . GLY B 1 78 ? 8.578 -24.219 -22.875 1 86.31 78 GLY B C 1
ATOM 1636 O O . GLY B 1 78 ? 7.602 -24.906 -23.172 1 86.31 78 GLY B O 1
ATOM 1637 N N . ILE B 1 79 ? 9.07 -24.234 -21.719 1 87.62 79 ILE B N 1
ATOM 1638 C CA . ILE B 1 79 ? 8.633 -25.172 -20.703 1 87.62 79 ILE B CA 1
ATOM 1639 C C . ILE B 1 79 ? 7.16 -24.953 -20.375 1 87.62 79 ILE B C 1
ATOM 1641 O O . ILE B 1 79 ? 6.402 -25.906 -20.203 1 87.62 79 ILE B O 1
ATOM 1645 N N . PHE B 1 80 ? 6.785 -23.75 -20.422 1 92.88 80 PHE B N 1
ATOM 1646 C CA . PHE B 1 80 ? 5.41 -23.469 -20.031 1 92.88 80 PHE B CA 1
ATOM 1647 C C . PHE B 1 80 ? 4.566 -23.078 -21.234 1 92.88 80 PHE B C 1
ATOM 1649 O O . PHE B 1 80 ? 3.5 -22.469 -21.078 1 92.88 80 PHE B O 1
ATOM 1656 N N . ARG B 1 81 ? 5.035 -23.391 -22.391 1 92.31 81 ARG B N 1
ATOM 1657 C CA . ARG B 1 81 ? 4.246 -23.078 -23.578 1 92.31 81 ARG B CA 1
ATOM 1658 C C . ARG B 1 81 ? 2.895 -23.781 -23.547 1 92.31 81 ARG B C 1
ATOM 1660 O O . ARG B 1 81 ? 2.828 -25 -23.469 1 92.31 81 ARG B O 1
ATOM 1667 N N . ASP B 1 82 ? 1.858 -22.984 -23.562 1 92.94 82 ASP B N 1
ATOM 1668 C CA . ASP B 1 82 ? 0.471 -23.438 -23.609 1 92.94 82 ASP B CA 1
ATOM 1669 C C . ASP B 1 82 ? 0.098 -24.203 -22.344 1 92.94 82 ASP B C 1
ATOM 1671 O O . ASP B 1 82 ? -0.773 -25.078 -22.375 1 92.94 82 ASP B O 1
ATOM 1675 N N . LYS B 1 83 ? 0.782 -24 -21.281 1 95.81 83 LYS B N 1
ATOM 1676 C CA . LYS B 1 83 ? 0.54 -24.75 -20.062 1 95.81 83 LYS B CA 1
ATOM 1677 C C . LYS B 1 83 ? -0.116 -23.875 -19 1 95.81 83 LYS B C 1
ATOM 1679 O O . LYS B 1 83 ? -0.776 -24.375 -18.094 1 95.81 83 LYS B O 1
ATOM 1684 N N . LEU B 1 84 ? 0.072 -22.594 -19.062 1 97 84 LEU B N 1
ATOM 1685 C CA . LEU B 1 84 ? -0.326 -21.734 -17.953 1 97 84 LEU B CA 1
ATOM 1686 C C . LEU B 1 84 ? -1.603 -20.969 -18.297 1 97 84 LEU B C 1
ATOM 1688 O O . LEU B 1 84 ? -1.762 -20.484 -19.406 1 97 84 LEU B O 1
ATOM 1692 N N . HIS B 1 85 ? -2.459 -20.969 -17.312 1 96.69 85 HIS B N 1
ATOM 1693 C CA . HIS B 1 85 ? -3.637 -20.109 -17.328 1 96.69 85 HIS B CA 1
ATOM 1694 C C . HIS B 1 85 ? -3.762 -19.312 -16.031 1 96.69 85 HIS B C 1
ATOM 1696 O O . HIS B 1 85 ? -3.814 -19.891 -14.945 1 96.69 85 HIS B O 1
ATOM 1702 N N . MET B 1 86 ? -3.75 -17.984 -16.172 1 97.19 86 MET B N 1
ATOM 1703 C CA . MET B 1 86 ? -3.898 -17.125 -15.008 1 97.19 86 MET B CA 1
ATOM 1704 C C . MET B 1 86 ? -5.289 -16.5 -14.977 1 97.19 86 MET B C 1
ATOM 1706 O O . MET B 1 86 ? -5.754 -15.945 -15.977 1 97.19 86 MET B O 1
ATOM 1710 N N . ASP B 1 87 ? -5.93 -16.656 -13.828 1 97.44 87 ASP B N 1
ATOM 1711 C CA . ASP B 1 87 ? -7.203 -15.977 -13.633 1 97.44 87 ASP B CA 1
ATOM 1712 C C . ASP B 1 87 ? -6.992 -14.477 -13.43 1 97.44 87 ASP B C 1
ATOM 1714 O O . ASP B 1 87 ? -6.398 -14.047 -12.438 1 97.44 87 ASP B O 1
ATOM 1718 N N . ASN B 1 88 ? -7.57 -13.742 -14.273 1 94.81 88 ASN B N 1
ATOM 1719 C CA . ASN B 1 88 ? -7.281 -12.312 -14.281 1 94.81 88 ASN B CA 1
ATOM 1720 C C . ASN B 1 88 ? -7.98 -11.594 -13.133 1 94.81 88 ASN B C 1
ATOM 1722 O O . ASN B 1 88 ? -7.637 -10.453 -12.812 1 94.81 88 ASN B O 1
ATOM 1726 N N . GLN B 1 89 ? -8.898 -12.227 -12.492 1 94.06 89 GLN B N 1
ATOM 1727 C CA . GLN B 1 89 ? -9.617 -11.609 -11.383 1 94.06 89 GLN B CA 1
ATOM 1728 C C . GLN B 1 89 ? -8.977 -11.961 -10.047 1 94.06 89 GLN B C 1
ATOM 1730 O O . GLN B 1 89 ? -8.781 -11.094 -9.195 1 94.06 89 GLN B O 1
ATOM 1735 N N . THR B 1 90 ? -8.547 -13.18 -9.898 1 96.19 90 THR B N 1
ATOM 1736 C CA . THR B 1 90 ? -8.062 -13.633 -8.602 1 96.19 90 THR B CA 1
ATOM 1737 C C . THR B 1 90 ? -6.539 -13.719 -8.602 1 96.19 90 THR B C 1
ATOM 1739 O O . THR B 1 90 ? -5.914 -13.719 -7.535 1 96.19 90 THR B O 1
ATOM 1742 N N . 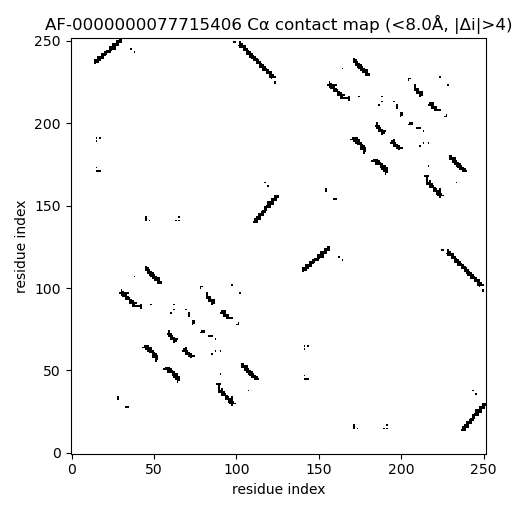GLY B 1 91 ? -5.977 -13.805 -9.766 1 97.31 91 GLY B N 1
ATOM 1743 C CA . GLY B 1 91 ? -4.535 -13.984 -9.859 1 97.31 91 GLY B CA 1
ATOM 1744 C C . GLY B 1 91 ? -4.094 -15.414 -9.648 1 97.31 91 GLY B C 1
ATOM 1745 O O . GLY B 1 91 ? -2.895 -15.703 -9.648 1 97.31 91 GLY B O 1
ATOM 1746 N N . SER B 1 92 ? -5.039 -16.312 -9.469 1 98.19 92 SER B N 1
ATOM 1747 C CA . SER B 1 92 ? -4.688 -17.719 -9.312 1 98.19 92 SER B CA 1
ATOM 1748 C C . SER B 1 92 ? -4.082 -18.281 -10.594 1 98.19 92 SER B C 1
ATOM 1750 O O . SER B 1 92 ? -4.438 -17.844 -11.695 1 98.19 92 SER B O 1
ATOM 1752 N N . LEU B 1 93 ? -3.207 -19.234 -10.438 1 98.31 93 LEU B N 1
ATOM 1753 C CA . LEU B 1 93 ? -2.48 -19.797 -11.57 1 98.31 93 LEU B CA 1
ATOM 1754 C C . LEU B 1 93 ? -2.812 -21.266 -11.742 1 98.31 93 LEU B C 1
ATOM 1756 O O . LEU B 1 93 ? -2.695 -22.062 -10.805 1 98.31 93 LEU B O 1
ATOM 1760 N N . THR B 1 94 ? -3.258 -21.641 -12.961 1 98.38 94 THR B N 1
ATOM 1761 C CA . THR B 1 94 ? -3.52 -23.031 -13.312 1 98.38 94 THR B CA 1
ATOM 1762 C C . THR B 1 94 ? -2.441 -23.562 -14.25 1 98.38 94 THR B C 1
ATOM 1764 O O . THR B 1 94 ? -2.115 -22.922 -15.25 1 98.38 94 THR B O 1
ATOM 1767 N N . ILE B 1 95 ? -1.839 -24.641 -13.906 1 97.56 95 ILE B N 1
ATOM 1768 C CA . ILE B 1 95 ? -0.92 -25.375 -14.766 1 97.56 95 ILE B CA 1
ATOM 1769 C C . ILE B 1 95 ? -1.64 -26.578 -15.383 1 97.56 95 ILE B C 1
ATOM 1771 O O . ILE B 1 95 ? -2.092 -27.469 -14.664 1 97.56 95 ILE B O 1
ATOM 1775 N N . ARG B 1 96 ? -1.69 -26.609 -16.672 1 97.5 96 ARG B N 1
ATOM 1776 C CA . ARG B 1 96 ? -2.455 -27.656 -17.359 1 97.5 96 ARG B CA 1
ATOM 1777 C C . ARG B 1 96 ? -1.54 -28.75 -17.875 1 97.5 96 ARG B C 1
ATOM 1779 O O . ARG B 1 96 ? -0.391 -28.5 -18.234 1 97.5 96 ARG B O 1
ATOM 1786 N N . ASN B 1 97 ? -2.168 -29.891 -17.969 1 97.12 97 ASN B N 1
ATOM 1787 C CA . ASN B 1 97 ? -1.458 -31.031 -18.531 1 97.12 97 ASN B CA 1
ATOM 1788 C C . ASN B 1 97 ? -0.029 -31.125 -18 1 97.12 97 ASN B C 1
ATOM 1790 O O . ASN B 1 97 ? 0.922 -31.203 -18.781 1 97.12 97 ASN B O 1
ATOM 1794 N N . ILE B 1 98 ? 0.069 -31.203 -16.688 1 96.19 98 ILE B N 1
ATOM 1795 C CA . ILE B 1 98 ? 1.337 -31.047 -15.992 1 96.19 98 ILE B CA 1
ATOM 1796 C C . ILE B 1 98 ? 2.256 -32.219 -16.297 1 96.19 98 ILE B C 1
ATOM 1798 O O . ILE B 1 98 ? 1.792 -33.344 -16.484 1 96.19 98 ILE B O 1
ATOM 1802 N N . ARG B 1 99 ? 3.553 -31.922 -16.359 1 95.19 99 ARG B N 1
ATOM 1803 C CA . ARG B 1 99 ? 4.609 -32.906 -16.531 1 95.19 99 ARG B CA 1
ATOM 1804 C C . ARG B 1 99 ? 5.707 -32.719 -15.492 1 95.19 99 ARG B C 1
ATOM 1806 O O . ARG B 1 99 ? 5.648 -31.812 -14.672 1 95.19 99 ARG B O 1
ATOM 1813 N N . SER B 1 100 ? 6.676 -33.625 -15.547 1 94.31 100 SER B N 1
ATOM 1814 C CA . SER B 1 100 ? 7.75 -33.625 -14.562 1 94.31 100 SER B CA 1
ATOM 1815 C C . SER B 1 100 ? 8.508 -32.312 -14.578 1 94.31 100 SER B C 1
ATOM 1817 O O . SER B 1 100 ? 8.961 -31.828 -13.531 1 94.31 100 SER B O 1
ATOM 1819 N N . GLU B 1 101 ? 8.586 -31.609 -15.719 1 92.5 101 GLU B N 1
ATOM 1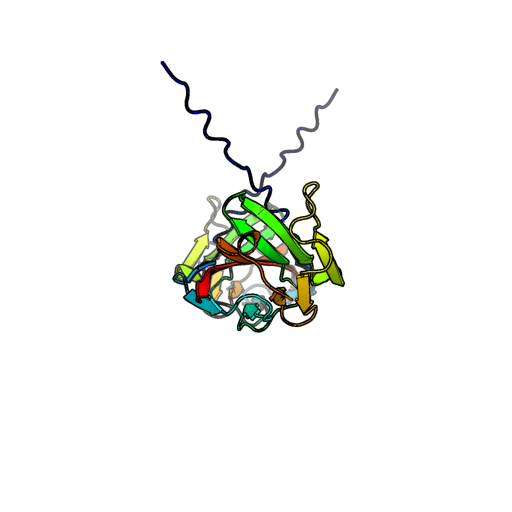820 C CA . GLU B 1 101 ? 9.359 -30.375 -15.844 1 92.5 101 GLU B CA 1
ATOM 1821 C C . GLU B 1 101 ? 8.641 -29.203 -15.172 1 92.5 101 GLU B C 1
ATOM 1823 O O . GLU B 1 101 ? 9.234 -28.156 -14.945 1 92.5 101 GLU B O 1
ATOM 1828 N N . HIS B 1 102 ? 7.391 -29.469 -14.844 1 94.75 102 HIS B N 1
ATOM 1829 C CA . HIS B 1 102 ? 6.602 -28.406 -14.227 1 94.75 102 HIS B CA 1
ATOM 1830 C C . HIS B 1 102 ? 6.543 -28.578 -12.711 1 94.75 102 HIS B C 1
ATOM 1832 O O . HIS B 1 102 ? 5.93 -27.766 -12.023 1 94.75 102 HIS B O 1
ATOM 1838 N N . SER B 1 103 ? 7.105 -29.672 -12.203 1 94.88 103 SER B N 1
ATOM 1839 C CA . SER B 1 103 ? 7.211 -29.844 -10.758 1 94.88 103 SER B CA 1
ATOM 1840 C C . SER B 1 103 ? 8.273 -28.922 -10.172 1 94.88 103 SER B C 1
ATOM 1842 O O . SER B 1 103 ? 9.328 -28.719 -10.766 1 94.88 103 SER B O 1
ATOM 1844 N N . GLY B 1 104 ? 7.922 -28.312 -9.039 1 94.94 104 GLY B N 1
ATOM 1845 C CA . GLY B 1 104 ? 8.852 -27.406 -8.383 1 94.94 104 GLY B CA 1
ATOM 1846 C C . GLY B 1 104 ? 8.172 -26.375 -7.523 1 94.94 104 GLY B C 1
ATOM 1847 O O . GLY B 1 104 ? 7.031 -26.562 -7.094 1 94.94 104 GLY B O 1
ATOM 1848 N N . LEU B 1 105 ? 8.914 -25.375 -7.23 1 96.88 105 LEU B N 1
ATOM 1849 C CA . LEU B 1 105 ? 8.422 -24.344 -6.328 1 96.88 105 LEU B CA 1
ATOM 1850 C C . LEU B 1 105 ? 7.871 -23.156 -7.113 1 96.88 105 LEU B C 1
ATOM 1852 O O . LEU B 1 105 ? 8.57 -22.578 -7.945 1 96.88 105 LEU B O 1
ATOM 1856 N N . TYR B 1 106 ? 6.641 -22.906 -6.879 1 96.81 106 TYR B N 1
ATOM 1857 C CA . TYR B 1 106 ? 5.973 -21.719 -7.387 1 96.81 106 TYR B CA 1
ATOM 1858 C C . TYR B 1 106 ? 5.785 -20.688 -6.281 1 96.81 106 TYR B C 1
ATOM 1860 O O . TYR B 1 106 ? 5.285 -21 -5.199 1 96.81 106 TYR B O 1
ATOM 1868 N N . GLN B 1 107 ? 6.133 -19.484 -6.598 1 96.62 107 GLN B N 1
ATOM 1869 C CA . GLN B 1 107 ? 6.004 -18.406 -5.617 1 96.62 107 GLN B CA 1
ATOM 1870 C C . GLN B 1 107 ? 5.125 -17.281 -6.148 1 96.62 107 GLN B C 1
ATOM 1872 O O . GLN B 1 107 ? 5.281 -16.844 -7.293 1 96.62 107 GLN B O 1
ATOM 1877 N N . MET B 1 108 ? 4.23 -16.906 -5.32 1 96.38 108 MET B N 1
ATOM 1878 C CA . MET B 1 108 ? 3.373 -15.758 -5.633 1 96.38 108 MET B CA 1
ATOM 1879 C C . MET B 1 108 ? 3.666 -14.594 -4.699 1 96.38 108 MET B C 1
ATOM 1881 O O . MET B 1 108 ? 3.768 -14.766 -3.484 1 96.38 108 MET B O 1
ATOM 1885 N N . GLN B 1 109 ? 3.844 -13.453 -5.262 1 95.75 109 GLN B N 1
ATOM 1886 C CA . GLN B 1 109 ? 3.996 -12.211 -4.512 1 95.75 109 GLN B CA 1
ATOM 1887 C C . GLN B 1 109 ? 2.906 -11.203 -4.879 1 95.75 109 GLN B C 1
ATOM 1889 O O . GLN B 1 109 ? 2.73 -10.875 -6.055 1 95.75 109 GLN B O 1
ATOM 1894 N N . ILE B 1 110 ? 2.141 -10.797 -3.896 1 95.81 110 ILE B N 1
ATOM 1895 C CA . ILE B 1 110 ? 1.202 -9.695 -4.086 1 95.81 110 ILE B CA 1
ATOM 1896 C C . ILE B 1 110 ? 1.729 -8.445 -3.393 1 95.81 110 ILE B C 1
ATOM 1898 O O . ILE B 1 110 ? 2.008 -8.461 -2.191 1 95.81 110 ILE B O 1
ATOM 1902 N N . SER B 1 111 ? 1.879 -7.375 -4.152 1 94.75 111 SER B N 1
ATOM 1903 C CA . SER B 1 111 ? 2.328 -6.105 -3.592 1 94.75 111 SER B CA 1
ATOM 1904 C C . SER B 1 111 ? 1.342 -4.984 -3.902 1 94.75 111 SER B C 1
ATOM 1906 O O . SER B 1 111 ? 0.771 -4.938 -4.996 1 94.75 111 SER B O 1
ATOM 1908 N N . SER B 1 112 ? 1.113 -4.148 -2.955 1 92.25 112 SER B N 1
ATOM 1909 C CA . SER B 1 112 ? 0.28 -2.969 -3.152 1 92.25 112 SER B CA 1
ATOM 1910 C C . SER B 1 112 ? 0.904 -1.737 -2.504 1 92.25 112 SER B C 1
ATOM 1912 O O . SER B 1 112 ? 1.626 -1.852 -1.511 1 92.25 112 SER B O 1
ATOM 1914 N N . SER B 1 113 ? 0.724 -0.587 -3.141 1 91.06 113 SER B N 1
ATOM 1915 C CA . SER B 1 113 ? 1.145 0.695 -2.584 1 91.06 113 SER B CA 1
ATOM 1916 C C . SER B 1 113 ? 0.148 1.798 -2.924 1 91.06 113 SER B C 1
ATOM 1918 O O . SER B 1 113 ? -0.359 1.86 -4.047 1 91.06 113 SER B O 1
ATOM 1920 N N . LYS B 1 114 ? -0.192 2.607 -1.91 1 91.56 114 LYS B N 1
ATOM 1921 C CA . LYS B 1 114 ? -1.117 3.723 -2.094 1 91.56 114 LYS B CA 1
ATOM 1922 C C . LYS B 1 114 ? -0.642 4.961 -1.34 1 91.56 114 LYS B C 1
ATOM 1924 O O . LYS B 1 114 ? -0.094 4.852 -0.24 1 91.56 114 LYS B O 1
ATOM 1929 N N . VAL B 1 115 ? -0.846 6.129 -1.999 1 93.38 115 VAL B N 1
ATOM 1930 C CA . VAL B 1 115 ? -0.568 7.41 -1.359 1 93.38 115 VAL B CA 1
ATOM 1931 C C . VAL B 1 115 ? -1.755 8.352 -1.552 1 93.38 115 VAL B C 1
ATOM 1933 O O . VAL B 1 115 ? -2.258 8.508 -2.668 1 93.38 115 VAL B O 1
ATOM 1936 N N . LEU B 1 116 ? -2.262 8.898 -0.503 1 95.06 116 LEU B N 1
ATOM 1937 C CA . LEU B 1 116 ? -3.32 9.906 -0.516 1 95.06 116 LEU B CA 1
ATOM 1938 C C . LEU B 1 116 ? -2.814 11.234 0.04 1 95.06 116 LEU B C 1
ATOM 1940 O O . LEU B 1 116 ? -2.225 11.273 1.122 1 95.06 116 LEU B O 1
ATOM 1944 N N . LEU B 1 117 ? -3.039 12.305 -0.752 1 95.69 117 LEU B N 1
ATOM 1945 C CA . LEU B 1 117 ? -2.645 13.648 -0.343 1 95.69 117 LEU B CA 1
ATOM 1946 C C . LEU B 1 117 ? -3.867 14.547 -0.164 1 95.69 117 LEU B C 1
ATOM 1948 O O . LEU B 1 117 ? -4.727 14.609 -1.045 1 95.69 117 LEU B O 1
ATOM 1952 N N . LYS B 1 118 ? -4.008 15.117 0.963 1 96.25 118 LYS B N 1
ATOM 1953 C CA . LYS B 1 118 ? -5 16.156 1.222 1 96.25 118 LYS B CA 1
ATOM 1954 C C . LYS B 1 118 ? -4.332 17.453 1.695 1 96.25 118 LYS B C 1
ATOM 1956 O O . LYS B 1 118 ? -3.359 17.406 2.451 1 96.25 118 LYS B O 1
ATOM 1961 N N . ARG B 1 119 ? -4.902 18.625 1.295 1 96.81 119 ARG B N 1
ATOM 1962 C CA . ARG B 1 119 ? -4.367 19.922 1.674 1 96.81 119 ARG B CA 1
ATOM 1963 C C . ARG B 1 119 ? -5.453 20.812 2.262 1 96.81 119 ARG B C 1
ATOM 1965 O O . ARG B 1 119 ? -6.586 20.828 1.769 1 96.81 119 ARG B O 1
ATOM 1972 N N . PHE B 1 120 ? -5.059 21.531 3.217 1 97.5 120 PHE B N 1
ATOM 1973 C CA . PHE B 1 120 ? -5.945 22.469 3.893 1 97.5 120 PHE B CA 1
ATOM 1974 C C . PHE B 1 120 ? -5.305 23.844 3.98 1 97.5 120 PHE B C 1
ATOM 1976 O O . PHE B 1 120 ? -4.184 23.984 4.477 1 97.5 120 PHE B O 1
ATOM 1983 N N . ASN B 1 121 ? -5.988 24.797 3.479 1 97.25 121 ASN B N 1
ATOM 1984 C CA . ASN B 1 121 ? -5.582 26.188 3.693 1 97.25 121 ASN B CA 1
ATOM 1985 C C . ASN B 1 121 ? -6.316 26.812 4.875 1 97.25 121 ASN B C 1
ATOM 1987 O O . ASN B 1 121 ? -7.512 27.094 4.785 1 97.25 121 ASN B O 1
ATOM 1991 N N . VAL B 1 122 ? -5.641 27.016 5.961 1 97 122 VAL B N 1
ATOM 1992 C CA . VAL B 1 122 ? -6.238 27.578 7.16 1 97 122 VAL B CA 1
ATOM 1993 C C . VAL B 1 122 ? -6.031 29.094 7.168 1 97 122 VAL B C 1
ATOM 1995 O O . VAL B 1 122 ? -4.902 29.578 7.07 1 97 122 VAL B O 1
ATOM 1998 N N . THR B 1 123 ? -7.105 29.797 7.289 1 96.62 123 THR B N 1
ATOM 1999 C CA . THR B 1 123 ? -7.059 31.25 7.316 1 96.62 123 THR B CA 1
ATOM 2000 C C . THR B 1 123 ? -7.781 31.797 8.547 1 96.62 123 THR B C 1
ATOM 2002 O O . THR B 1 123 ? -8.625 31.109 9.125 1 96.62 123 THR B O 1
ATOM 2005 N N . LEU B 1 124 ? -7.328 33.031 8.93 1 96.19 124 LEU B N 1
ATOM 2006 C CA . LEU B 1 124 ? -7.996 33.688 10.039 1 96.19 124 LEU B CA 1
ATOM 2007 C C . LEU B 1 124 ? -8.93 34.781 9.531 1 96.19 124 LEU B C 1
ATOM 2009 O O . LEU B 1 124 ? -8.602 35.5 8.578 1 96.19 124 LEU B O 1
ATOM 2013 N N . TYR B 1 125 ? -10.117 34.812 10.078 1 89.88 125 TYR B N 1
ATOM 2014 C CA . TYR B 1 125 ? -10.953 35.969 9.766 1 89.88 125 TYR B CA 1
ATOM 2015 C C . TYR B 1 125 ? -11.266 36.75 11.031 1 89.88 125 TYR B C 1
ATOM 2017 O O . TYR B 1 125 ? -11.148 36.25 12.141 1 89.88 125 TYR B O 1
ATOM 2025 N N . ASP B 1 126 ? -11.328 38.188 10.859 1 76.31 126 ASP B N 1
ATOM 2026 C CA . ASP B 1 126 ? -11.672 39.125 11.93 1 76.31 126 ASP B CA 1
ATOM 2027 C C . ASP B 1 126 ? -13.172 39.125 12.195 1 76.31 126 ASP B C 1
ATOM 2029 O O . ASP B 1 126 ? -13.969 38.906 11.281 1 76.31 126 ASP B O 1
#

Organism: NCBI:txid369639

Sequence (252 aa):
MISDTVFIYLCVLFTSGVFETHGVKTVSVMEGDSVTLNTDVEVQTEDHILWTFEPQSIQIAEIIKRDQLHFVFVSNDGIFRDKLHMDNQTGSLTIRNIRSEHSGLYQMQISSSKVLLKRFNVTLYDMISDTVFIYLCVLFTSGVFETHGVKTVSVMEGDSVTLNTDVEVQTEDHILWTFEPQSIQIAEIIKRDQLHFVFVSNDGIFRDKLHMDNQTGSLTIRNIRSEHSGLYQMQISSSKVLLKRFNVTLYD